Protein AF-A0A1S3XFN9-F1 (afdb_monomer_lite)

Sequence (206 aa):
MTSLSKYVTPTSQPQELAQAALHVSLVKAIYAKAYVNKVCKQLQQTKAKDYQVVKSCLDQISDGVSLLSNSVQELHHLNLDKESDFMWHRSNVQTWLSTVLTDAFTCMDGISGYKILGGKVKATIKAKVLNVAQVTSNALALFNGYAVRHKVSHHSSSGLLRVREGPAVLAKGRGQEGLRVRERLHAFVMICPPIHRVHEPWLAFA

Organism: Nicotiana tabacum (NCBI:txid4097)

pLDDT: mean 75.36, std 24.94, range [26.08, 98.69]

InterPro domains:
  IPR006501 Pectinesterase inhibitor domain [PF04043] (2-142)
  IPR006501 Pectinesterase inhibitor domain [SM00856] (3-142)
  IPR006501 Pectinesterase inhibitor domain [TIGR01614] (8-146)
  IPR035513 Invertase/pectin methylesterase inhibitor domain superfamily [G3DSA:1.20.140.40] (1-146)
  IPR035513 Invertase/pectin methylesterase inhibitor domain superfam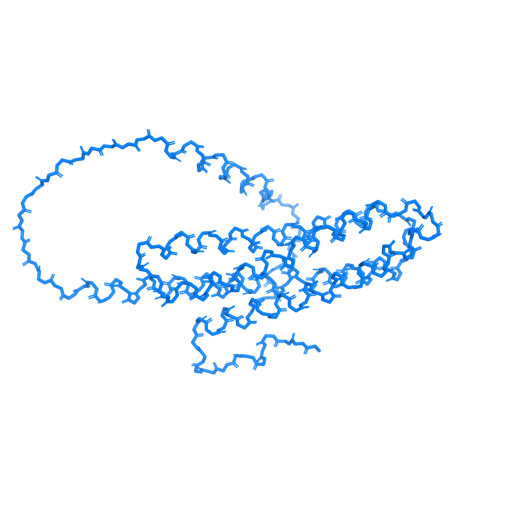ily [SSF101148] (2-144)
  IPR051955 Pectinesterase Inhibitor [PTHR31080] (1-142)

Radius of gyration: 21.32 Å; chains: 1; bounding box: 60×42×57 Å

Secondary structure (DSSP, 8-state):
---GGGG--TT--HHHHHHHHHHHHHHHHHHHHHHHHHHHHHHHHTT-TTHHHHHHHHHHHHHHHHHHHHHHHHHHHTTTS-HHHHHHHHHHHHHHHHHHHHHHHHHHHHHHH-SSS-HHHHHHHHHHHHHHHHHHHHHHHHHHHHHHHHHHHHHHHHT-S---------------SHHHHHHHHHHHHHHS--S-SS---TTS--

Structure (mmCIF, N/CA/C/O backbone):
data_AF-A0A1S3XFN9-F1
#
_entry.id   AF-A0A1S3XFN9-F1
#
loop_
_atom_site.group_PDB
_atom_site.id
_atom_site.type_symbol
_atom_site.label_atom_id
_atom_site.label_alt_id
_atom_site.label_comp_id
_atom_site.label_asym_id
_atom_site.label_entity_id
_atom_site.label_seq_id
_atom_site.pdbx_PDB_ins_code
_atom_site.Cartn_x
_atom_site.Cartn_y
_atom_site.Cartn_z
_atom_site.occupancy
_atom_site.B_iso_or_equiv
_atom_site.auth_seq_id
_atom_site.auth_comp_id
_atom_site.auth_asym_id
_atom_site.auth_atom_id
_atom_site.pdbx_PDB_model_num
ATOM 1 N N . MET A 1 1 ? -10.002 -11.270 -6.745 1.00 42.06 1 MET A N 1
ATOM 2 C CA . MET A 1 1 ? -8.567 -11.515 -6.473 1.00 42.06 1 MET A CA 1
ATOM 3 C C . MET A 1 1 ? -7.783 -11.298 -7.759 1.00 42.06 1 MET A C 1
ATOM 5 O O . MET A 1 1 ? -7.856 -12.126 -8.657 1.00 42.06 1 MET A O 1
ATOM 9 N N . THR A 1 2 ? -7.098 -10.165 -7.889 1.00 53.94 2 THR A N 1
ATOM 10 C CA . THR A 1 2 ? -6.129 -9.934 -8.968 1.00 53.94 2 THR A CA 1
ATOM 11 C C . THR A 1 2 ? -4.782 -10.497 -8.512 1.00 53.94 2 THR A C 1
ATOM 13 O O . THR A 1 2 ? -4.250 -10.084 -7.480 1.00 53.94 2 THR A O 1
ATOM 16 N N . SER A 1 3 ? -4.316 -11.532 -9.212 1.00 65.69 3 SER A N 1
ATOM 17 C CA . SER A 1 3 ? -2.976 -12.113 -9.081 1.00 65.69 3 SER A CA 1
ATOM 18 C C . SER A 1 3 ? -2.123 -11.563 -10.214 1.00 65.69 3 SER A C 1
ATOM 20 O O . SER A 1 3 ? -2.638 -11.376 -11.319 1.00 65.69 3 SER A O 1
ATOM 22 N N . LEU A 1 4 ? -0.838 -11.339 -9.954 1.00 68.06 4 LEU A N 1
ATOM 23 C CA . LEU A 1 4 ? 0.094 -10.846 -10.962 1.00 68.06 4 LEU A CA 1
ATOM 24 C C . LEU A 1 4 ? 0.299 -11.852 -12.104 1.00 68.06 4 LEU A C 1
ATOM 26 O O . LEU A 1 4 ? 0.499 -11.449 -13.241 1.00 68.06 4 LEU A O 1
ATOM 30 N N . SER A 1 5 ? 0.128 -13.150 -11.827 1.00 67.62 5 SER A N 1
ATOM 31 C CA . SER A 1 5 ? 0.249 -14.229 -12.817 1.00 67.62 5 SER A CA 1
ATOM 32 C C . SER A 1 5 ? -0.677 -14.081 -14.027 1.00 67.62 5 SER A C 1
ATOM 34 O O . SER A 1 5 ? -0.357 -14.580 -15.096 1.00 67.62 5 SER A O 1
ATOM 36 N N . LYS A 1 6 ? -1.801 -13.365 -13.893 1.00 70.06 6 LYS A N 1
ATOM 37 C CA . LYS A 1 6 ? -2.717 -13.097 -15.014 1.00 70.06 6 LYS A CA 1
ATOM 38 C C . LYS A 1 6 ? -2.150 -12.123 -16.051 1.00 70.06 6 LYS A C 1
ATOM 40 O O . LYS A 1 6 ? -2.696 -12.037 -17.141 1.00 70.06 6 LYS A O 1
ATOM 45 N N . TYR A 1 7 ? -1.102 -11.384 -15.692 1.00 63.78 7 TYR A N 1
ATOM 46 C CA . TYR A 1 7 ? -0.471 -10.366 -16.532 1.00 63.78 7 TYR A CA 1
ATOM 47 C C . TYR A 1 7 ? 0.874 -10.827 -17.108 1.00 63.78 7 TYR A C 1
ATOM 49 O O . TYR A 1 7 ? 1.481 -10.101 -17.889 1.00 63.78 7 TYR A O 1
ATOM 57 N N . VAL A 1 8 ? 1.346 -12.020 -16.727 1.00 69.75 8 VAL A N 1
ATOM 58 C CA . VAL A 1 8 ? 2.621 -12.575 -17.188 1.00 69.75 8 VAL A CA 1
ATOM 59 C C . VAL A 1 8 ? 2.362 -13.503 -18.369 1.00 69.75 8 VAL A C 1
ATOM 61 O O . VAL A 1 8 ? 1.754 -14.560 -18.216 1.00 69.75 8 VAL A O 1
ATOM 64 N N . THR A 1 9 ? 2.855 -13.121 -19.543 1.00 67.19 9 THR A N 1
ATOM 65 C CA . THR A 1 9 ? 2.941 -13.980 -20.731 1.00 67.19 9 THR A CA 1
ATOM 66 C C . THR A 1 9 ? 4.406 -14.108 -21.162 1.00 67.19 9 THR A C 1
ATOM 68 O O . THR A 1 9 ? 5.208 -13.235 -20.820 1.00 67.19 9 THR A O 1
ATOM 71 N N . PRO A 1 10 ? 4.791 -15.149 -21.926 1.00 59.88 10 PRO A N 1
ATOM 72 C CA . PRO A 1 10 ? 6.165 -15.300 -22.423 1.00 59.88 10 PRO A CA 1
ATOM 73 C C . PRO A 1 10 ? 6.672 -14.105 -23.250 1.00 59.88 10 PRO A C 1
ATOM 75 O O . PRO A 1 10 ? 7.876 -13.927 -23.397 1.00 59.88 10 PRO A O 1
ATOM 78 N N . THR A 1 11 ? 5.759 -13.285 -23.776 1.00 64.19 11 THR A N 1
ATOM 79 C CA . THR A 1 11 ? 6.035 -12.110 -24.612 1.00 64.19 11 THR A CA 1
ATOM 80 C C . THR A 1 11 ? 5.899 -10.777 -23.872 1.00 64.19 11 THR A C 1
ATOM 82 O O . THR A 1 11 ? 6.085 -9.732 -24.490 1.00 64.19 11 THR A O 1
ATOM 85 N N . SER A 1 12 ? 5.553 -10.781 -22.579 1.00 75.06 12 SER A N 1
ATOM 86 C CA . SER A 1 12 ? 5.296 -9.548 -21.823 1.00 75.06 12 SER A CA 1
ATOM 87 C C . SER A 1 12 ? 6.554 -8.692 -21.702 1.00 75.06 12 SER A C 1
ATOM 89 O O . SER A 1 12 ? 7.601 -9.160 -21.239 1.00 75.06 12 SER A O 1
ATOM 91 N N . GLN A 1 13 ? 6.440 -7.412 -22.060 1.00 83.44 13 GLN A N 1
ATOM 92 C CA . GLN A 1 13 ? 7.561 -6.488 -21.933 1.00 83.44 13 GLN A CA 1
ATOM 93 C C . GLN A 1 13 ? 7.812 -6.149 -20.453 1.00 83.44 13 GLN A C 1
ATOM 95 O O . GLN A 1 13 ? 6.862 -6.026 -19.674 1.00 83.44 13 GLN A O 1
ATOM 100 N N . PRO A 1 14 ? 9.074 -5.946 -20.023 1.00 85.56 14 PRO A N 1
ATOM 101 C CA . PRO A 1 14 ? 9.400 -5.632 -18.625 1.00 85.56 14 PRO A CA 1
ATOM 102 C C . PRO A 1 14 ? 8.629 -4.429 -18.068 1.00 85.56 14 PRO A C 1
ATOM 104 O O . PRO A 1 14 ? 8.271 -4.404 -16.892 1.00 85.56 14 PRO A O 1
ATOM 107 N N . GLN A 1 15 ? 8.352 -3.451 -18.928 1.00 86.31 15 GLN A N 1
ATOM 108 C CA . GLN A 1 15 ? 7.573 -2.266 -18.601 1.00 86.31 15 GLN A CA 1
ATOM 109 C C . GLN A 1 15 ? 6.106 -2.592 -18.300 1.00 86.31 15 GLN A C 1
ATOM 111 O O . GLN A 1 15 ? 5.573 -2.135 -17.292 1.00 86.31 15 GLN A O 1
ATOM 116 N N . GLU A 1 16 ? 5.462 -3.402 -19.142 1.00 88.56 16 GLU A N 1
ATOM 117 C CA . GLU A 1 16 ? 4.066 -3.822 -18.968 1.00 88.56 16 GLU A CA 1
ATOM 118 C C . GLU A 1 16 ? 3.898 -4.607 -17.665 1.00 88.56 16 GLU A C 1
ATOM 120 O O . GLU A 1 16 ? 2.938 -4.402 -16.923 1.00 88.56 16 GLU A O 1
ATOM 125 N N . LEU A 1 17 ? 4.874 -5.462 -17.340 1.00 90.44 17 LEU A N 1
ATOM 126 C CA . LEU A 1 17 ? 4.903 -6.199 -16.078 1.00 90.44 17 LEU A CA 1
ATOM 127 C C . LEU A 1 17 ? 5.015 -5.258 -14.872 1.00 90.44 17 LEU A C 1
ATOM 129 O O . LEU A 1 17 ? 4.295 -5.437 -13.888 1.00 90.44 17 LEU A O 1
ATOM 133 N N . ALA A 1 18 ? 5.879 -4.241 -14.949 1.00 91.62 18 ALA A N 1
ATOM 134 C CA . ALA A 1 18 ? 6.008 -3.231 -13.902 1.00 91.62 18 ALA A CA 1
ATOM 135 C C . ALA A 1 18 ? 4.713 -2.412 -13.738 1.00 91.62 18 ALA A C 1
ATOM 137 O O . ALA A 1 18 ? 4.240 -2.237 -12.614 1.00 91.62 18 ALA A O 1
ATOM 138 N N . GLN A 1 19 ? 4.089 -1.985 -14.842 1.00 92.50 19 GLN A N 1
ATOM 139 C CA . GLN A 1 19 ? 2.799 -1.283 -14.828 1.00 92.50 19 GLN A CA 1
ATOM 140 C C . GLN A 1 19 ? 1.701 -2.145 -14.198 1.00 92.50 19 GLN A C 1
ATOM 142 O O . GLN A 1 19 ? 1.013 -1.702 -13.275 1.00 92.50 19 GLN A O 1
ATOM 147 N N . ALA A 1 20 ? 1.563 -3.399 -14.633 1.00 92.94 20 ALA A N 1
ATOM 148 C CA . ALA A 1 20 ? 0.581 -4.324 -14.080 1.00 92.94 20 ALA A CA 1
ATOM 149 C C . ALA A 1 20 ? 0.788 -4.540 -12.573 1.00 92.94 20 ALA A C 1
ATOM 151 O O . ALA A 1 20 ? -0.176 -4.514 -11.804 1.00 92.94 20 ALA A O 1
ATOM 152 N N . ALA A 1 21 ? 2.035 -4.700 -12.125 1.00 93.75 21 ALA A N 1
ATOM 153 C CA . ALA A 1 21 ? 2.352 -4.880 -10.713 1.00 93.75 21 ALA A CA 1
ATOM 154 C C . ALA A 1 21 ? 2.026 -3.641 -9.865 1.00 93.75 21 ALA A C 1
ATOM 156 O O . ALA A 1 21 ? 1.455 -3.780 -8.777 1.00 93.75 21 ALA A O 1
ATOM 157 N N . LEU A 1 22 ? 2.309 -2.435 -10.369 1.00 95.94 22 LEU A N 1
ATOM 158 C CA . LEU A 1 22 ? 1.918 -1.180 -9.719 1.00 95.94 22 LEU A CA 1
ATOM 159 C C . LEU A 1 22 ? 0.396 -1.045 -9.612 1.00 95.94 22 LEU A C 1
ATOM 161 O O . LEU A 1 22 ? -0.120 -0.749 -8.534 1.00 95.94 22 LEU A O 1
ATOM 165 N N . HIS A 1 23 ? -0.341 -1.341 -10.685 1.00 96.31 23 HIS A N 1
ATOM 166 C CA . HIS A 1 23 ? -1.805 -1.312 -10.667 1.00 96.31 23 HIS A CA 1
ATOM 167 C C . HIS A 1 23 ? -2.398 -2.333 -9.695 1.00 96.31 23 HIS A C 1
ATOM 169 O O . HIS A 1 23 ? -3.304 -2.000 -8.928 1.00 96.31 23 HIS A O 1
ATOM 175 N N . VAL A 1 24 ? -1.887 -3.569 -9.682 1.00 96.25 24 VAL A N 1
ATOM 176 C CA . VAL A 1 24 ? -2.308 -4.581 -8.703 1.00 96.25 24 VAL A CA 1
ATOM 177 C C . VAL A 1 24 ? -2.055 -4.071 -7.286 1.00 96.25 24 VAL A C 1
ATOM 179 O O . VAL A 1 24 ? -2.955 -4.164 -6.450 1.00 96.25 24 VAL A O 1
ATOM 182 N N . SER A 1 25 ? -0.886 -3.483 -7.031 1.00 96.94 25 SER A N 1
ATOM 183 C CA . SER A 1 25 ? -0.536 -2.912 -5.727 1.00 96.94 25 SER A CA 1
ATOM 184 C C . SER A 1 25 ? -1.497 -1.809 -5.302 1.00 96.94 25 SER A C 1
ATOM 186 O O . SER A 1 25 ? -2.059 -1.879 -4.205 1.00 96.94 25 SER A O 1
ATOM 188 N N . LEU A 1 26 ? -1.783 -0.860 -6.197 1.00 98.38 26 LEU A N 1
ATOM 189 C CA . LEU A 1 26 ? -2.745 0.218 -5.969 1.00 98.38 26 LEU A CA 1
ATOM 190 C C . LEU A 1 26 ? -4.133 -0.331 -5.623 1.00 98.38 26 LEU A C 1
ATOM 192 O O . LEU A 1 26 ? -4.739 0.067 -4.628 1.00 98.38 26 LEU A O 1
ATOM 196 N N . VAL A 1 27 ? -4.622 -1.302 -6.397 1.00 97.88 27 VAL A N 1
ATOM 197 C CA . VAL A 1 27 ? -5.920 -1.937 -6.146 1.00 97.88 27 VAL A CA 1
ATOM 198 C C . VAL A 1 27 ? -5.940 -2.593 -4.764 1.00 97.88 27 VAL A C 1
ATOM 200 O O . VAL A 1 27 ? -6.887 -2.386 -4.002 1.00 97.88 27 VAL A O 1
ATOM 203 N N . LYS A 1 28 ? -4.903 -3.355 -4.389 1.00 97.19 28 LYS A N 1
ATOM 204 C CA . LYS A 1 28 ? -4.839 -3.978 -3.055 1.00 97.19 28 LYS A CA 1
ATOM 205 C C . LYS A 1 28 ? -4.819 -2.940 -1.937 1.00 97.19 28 LYS A C 1
ATOM 207 O O . LYS A 1 28 ? -5.541 -3.128 -0.955 1.00 97.19 28 LYS A O 1
ATOM 212 N N . ALA A 1 29 ? -4.077 -1.847 -2.102 1.00 98.38 29 ALA A N 1
ATOM 213 C CA . ALA A 1 29 ? -4.027 -0.758 -1.132 1.00 98.38 29 ALA A CA 1
ATOM 214 C C . ALA A 1 29 ? -5.398 -0.086 -0.956 1.00 98.38 29 ALA A C 1
ATOM 216 O O . ALA A 1 29 ? -5.841 0.109 0.175 1.00 98.38 29 ALA A O 1
ATOM 217 N N . ILE A 1 30 ? -6.139 0.157 -2.043 1.00 98.69 30 ILE A N 1
ATOM 218 C CA . ILE A 1 30 ? -7.508 0.701 -1.993 1.00 98.69 30 ILE A CA 1
ATOM 219 C C . ILE A 1 30 ? -8.448 -0.232 -1.215 1.00 98.69 30 ILE A C 1
ATOM 221 O O . ILE A 1 30 ? -9.185 0.216 -0.333 1.00 98.69 30 ILE A O 1
ATOM 225 N N . TYR A 1 31 ? -8.408 -1.541 -1.488 1.00 98.19 31 TYR A N 1
ATOM 226 C CA . TYR A 1 31 ? -9.236 -2.516 -0.767 1.00 98.19 31 TYR A CA 1
ATOM 227 C C . TYR A 1 31 ? -8.856 -2.641 0.714 1.00 98.19 31 TYR A C 1
ATOM 229 O O . TYR A 1 31 ? -9.736 -2.836 1.561 1.00 98.19 31 TYR A O 1
ATOM 237 N N . ALA A 1 32 ? -7.566 -2.543 1.042 1.00 98.31 32 ALA A N 1
ATOM 238 C CA . ALA A 1 32 ? -7.099 -2.504 2.422 1.00 98.31 32 ALA A CA 1
ATOM 239 C C . ALA A 1 32 ? -7.602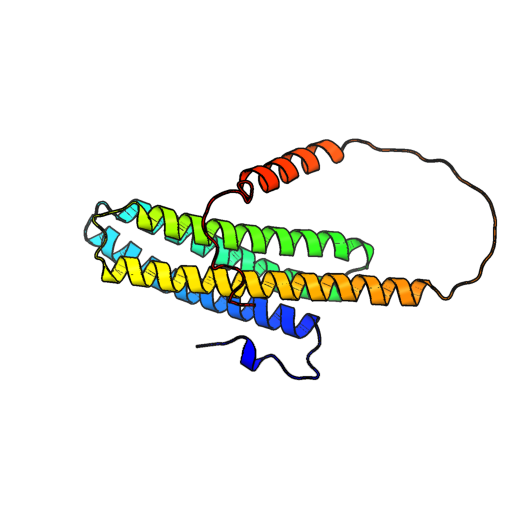 -1.234 3.125 1.00 98.31 32 ALA A C 1
ATOM 241 O O . ALA A 1 32 ? -8.279 -1.346 4.148 1.00 98.31 32 ALA A O 1
ATOM 242 N N . LYS A 1 33 ? -7.392 -0.054 2.524 1.00 98.62 33 LYS A N 1
ATOM 243 C CA . LYS A 1 33 ? -7.875 1.247 3.013 1.00 98.62 33 LYS A CA 1
ATOM 244 C C . LYS A 1 33 ? -9.371 1.222 3.301 1.00 98.62 33 LYS A C 1
ATOM 246 O O . LYS A 1 33 ? -9.792 1.615 4.384 1.00 98.62 33 LYS A O 1
ATOM 251 N N . ALA A 1 34 ? -10.180 0.729 2.362 1.00 98.62 34 ALA A N 1
ATOM 252 C CA . ALA A 1 34 ? -11.632 0.663 2.521 1.00 98.62 34 ALA A CA 1
ATOM 253 C C . ALA A 1 34 ? -12.042 -0.174 3.744 1.00 98.62 34 ALA A C 1
ATOM 255 O O . ALA A 1 34 ? -12.916 0.228 4.516 1.00 98.62 34 ALA A O 1
ATOM 256 N N . TYR A 1 35 ? -11.379 -1.315 3.955 1.00 98.38 35 TYR A N 1
ATOM 257 C CA . TYR A 1 35 ? -11.633 -2.161 5.117 1.00 98.38 35 TYR A CA 1
ATOM 258 C C . TYR A 1 35 ? -11.188 -1.500 6.427 1.00 98.38 35 TYR A C 1
ATOM 260 O O . TYR A 1 35 ? -11.971 -1.446 7.373 1.00 98.38 35 TYR A O 1
ATOM 268 N N . VAL A 1 36 ? -9.963 -0.967 6.485 1.00 97.81 36 VAL A N 1
ATOM 269 C CA . VAL A 1 36 ? -9.436 -0.311 7.693 1.00 97.81 36 VAL A CA 1
ATOM 270 C C . VAL A 1 36 ? -10.276 0.919 8.047 1.00 97.81 36 VAL A C 1
ATOM 272 O O . VAL A 1 36 ? -10.615 1.106 9.209 1.00 97.81 36 VAL A O 1
ATOM 275 N N . ASN A 1 37 ? -10.726 1.694 7.056 1.00 98.38 37 ASN A N 1
ATOM 276 C CA . ASN A 1 37 ? -11.633 2.826 7.257 1.00 98.38 37 ASN A CA 1
ATOM 277 C C . ASN A 1 37 ? -12.971 2.392 7.871 1.00 98.38 37 ASN A C 1
ATOM 279 O O . ASN A 1 37 ? -13.468 3.032 8.795 1.00 98.38 37 ASN A O 1
ATOM 283 N N . LYS A 1 38 ? -13.545 1.276 7.399 1.00 98.06 38 LYS A N 1
ATOM 284 C CA . LYS A 1 38 ? -14.768 0.713 7.988 1.00 98.06 38 LYS A CA 1
ATOM 285 C C . LYS A 1 38 ? -14.565 0.374 9.467 1.00 98.06 38 LYS A C 1
ATOM 287 O O . LYS A 1 38 ? -15.401 0.749 10.284 1.00 98.06 38 LYS A O 1
ATOM 292 N N . VAL A 1 39 ? -13.460 -0.291 9.808 1.00 96.12 39 VAL A N 1
ATOM 293 C CA . VAL A 1 39 ? -13.127 -0.619 11.205 1.00 96.12 39 VAL A CA 1
ATOM 294 C C . VAL A 1 39 ? -12.911 0.656 12.025 1.00 96.12 39 VAL A C 1
ATOM 296 O O . VAL A 1 39 ? -13.471 0.789 13.108 1.00 96.12 39 VAL A O 1
ATOM 299 N N . CYS A 1 40 ? -12.163 1.622 11.493 1.00 96.00 40 CYS A N 1
ATOM 300 C CA . CYS A 1 40 ? -11.889 2.901 12.145 1.00 96.00 40 CYS A CA 1
ATOM 301 C C . CYS A 1 40 ? -13.185 3.644 12.507 1.00 96.00 40 CYS A C 1
ATOM 303 O O . CYS A 1 40 ? -13.334 4.098 13.640 1.00 96.00 40 CYS A O 1
ATOM 305 N N . LYS A 1 41 ? -14.155 3.705 11.582 1.00 97.12 41 LYS A N 1
ATOM 306 C CA . LYS A 1 41 ? -15.475 4.315 11.823 1.00 97.12 41 LYS A CA 1
ATOM 307 C C . LYS A 1 41 ? -16.259 3.604 12.926 1.00 97.12 41 LYS A C 1
ATOM 309 O O . LYS A 1 41 ? -16.852 4.269 13.768 1.00 97.12 41 LYS A O 1
ATOM 314 N N . GLN A 1 42 ? -16.239 2.271 12.948 1.00 94.81 42 GLN A N 1
ATOM 315 C CA . GLN A 1 42 ? -16.907 1.490 13.996 1.00 94.81 42 GLN A CA 1
ATOM 316 C C . GLN A 1 42 ? -16.297 1.770 15.374 1.00 94.81 42 GLN A C 1
ATOM 318 O O . GLN A 1 42 ? -17.024 2.056 16.321 1.00 94.81 42 GLN A O 1
ATOM 323 N N . LEU A 1 43 ? -14.964 1.768 15.473 1.00 93.88 43 LEU A N 1
ATOM 324 C CA . LEU A 1 43 ? -14.256 2.063 16.722 1.00 93.88 43 LEU A CA 1
ATOM 325 C C . LEU A 1 43 ? -14.498 3.496 17.206 1.00 93.88 43 LEU A C 1
ATOM 327 O O . LEU A 1 43 ? -14.594 3.725 18.411 1.00 93.88 43 LEU A O 1
ATOM 331 N N . GLN A 1 44 ? -14.629 4.450 16.281 1.00 94.44 44 GLN A N 1
ATOM 332 C CA . GLN A 1 44 ? -14.967 5.835 16.603 1.00 94.44 44 GLN A CA 1
ATOM 333 C C . GLN A 1 44 ? -16.368 5.943 17.216 1.00 94.44 44 GLN A C 1
ATOM 335 O O . GLN A 1 44 ? -16.541 6.596 18.244 1.00 94.44 44 GLN A O 1
ATOM 340 N N . GLN A 1 45 ? -17.356 5.272 16.617 1.00 94.75 45 GLN A N 1
ATOM 341 C CA . GLN A 1 45 ? -18.742 5.260 17.098 1.00 94.75 45 GLN A CA 1
ATOM 342 C C . GLN A 1 45 ? -18.859 4.644 18.494 1.00 94.75 45 GLN A C 1
ATOM 344 O O . GLN A 1 45 ? -19.600 5.151 19.332 1.00 94.75 45 GLN A O 1
ATOM 349 N N . THR A 1 46 ? -18.090 3.589 18.769 1.00 92.38 46 THR A N 1
ATOM 350 C CA . THR A 1 46 ? -18.086 2.917 20.076 1.00 92.38 46 THR A CA 1
ATOM 351 C C . THR A 1 46 ? -17.098 3.525 21.074 1.00 92.38 46 THR A C 1
ATOM 353 O O . THR A 1 46 ? -16.933 2.969 22.157 1.00 92.38 46 THR A O 1
ATOM 356 N N . LYS A 1 47 ? -16.403 4.622 20.725 1.00 90.81 47 LYS A N 1
ATOM 357 C CA . LYS A 1 47 ? -15.337 5.248 21.537 1.00 90.81 47 LYS A CA 1
ATOM 358 C C . LYS A 1 47 ? -14.299 4.231 22.045 1.00 90.81 47 LYS A C 1
ATOM 360 O O . LYS A 1 47 ? -13.851 4.291 23.189 1.00 90.81 47 LYS A O 1
ATOM 365 N N . ALA A 1 48 ? -13.942 3.264 21.200 1.00 89.25 48 ALA A N 1
ATOM 366 C CA . ALA A 1 48 ? -13.009 2.205 21.562 1.00 89.25 48 ALA A CA 1
ATOM 367 C C . ALA A 1 48 ? -11.588 2.759 21.750 1.00 89.25 48 ALA A C 1
ATOM 369 O O . ALA A 1 48 ? -11.139 3.626 20.997 1.00 89.25 48 ALA A O 1
ATOM 370 N N . LYS A 1 49 ? -10.853 2.214 22.725 1.00 87.75 49 LYS A N 1
ATOM 371 C CA . LYS A 1 49 ? -9.472 2.631 23.037 1.00 87.75 49 LYS A CA 1
ATOM 372 C C . LYS A 1 49 ? -8.512 2.407 21.855 1.00 87.75 49 LYS A C 1
ATOM 374 O O . LYS A 1 49 ? -7.544 3.140 21.680 1.00 87.75 49 LYS A O 1
ATOM 379 N N . ASP A 1 50 ? -8.846 1.445 21.005 1.00 87.62 50 ASP A N 1
ATOM 380 C CA . ASP A 1 50 ? -8.133 1.009 19.805 1.00 87.62 50 ASP A CA 1
ATOM 381 C C . ASP A 1 50 ? -8.247 1.988 18.631 1.00 87.62 50 ASP A C 1
ATOM 383 O O . ASP A 1 50 ? -7.574 1.822 17.614 1.00 87.62 50 ASP A O 1
ATOM 387 N N . TYR A 1 51 ? -9.124 2.991 18.732 1.00 92.25 51 TYR A N 1
ATOM 388 C CA . TYR A 1 51 ? -9.394 3.913 17.634 1.00 92.25 51 TYR A CA 1
ATOM 389 C C . TYR A 1 51 ? -8.111 4.556 17.094 1.00 92.25 51 TYR A C 1
ATOM 391 O O . TYR A 1 51 ? -7.896 4.550 15.886 1.00 92.25 51 TYR A O 1
ATOM 399 N N . GLN A 1 52 ? -7.230 5.040 17.976 1.00 93.75 52 GLN A N 1
ATOM 400 C CA . GLN A 1 52 ? -6.017 5.756 17.566 1.00 93.75 52 GLN A CA 1
ATOM 401 C C . GLN A 1 52 ? -5.031 4.865 16.799 1.00 93.75 52 GLN A C 1
ATOM 403 O O . GLN A 1 52 ? -4.480 5.289 15.787 1.00 93.75 52 GLN A O 1
ATOM 408 N N . VAL A 1 53 ? -4.852 3.608 17.220 1.00 93.81 53 VAL A N 1
ATOM 409 C CA . VAL A 1 53 ? -3.932 2.689 16.530 1.00 93.81 53 VAL A CA 1
ATOM 410 C C . VAL A 1 53 ? -4.471 2.276 15.158 1.00 93.81 53 VAL A C 1
ATOM 412 O O . VAL A 1 53 ? -3.722 2.222 14.184 1.00 93.81 53 VAL A O 1
ATOM 415 N N . VAL A 1 54 ? -5.784 2.053 15.040 1.00 95.94 54 VAL A N 1
ATOM 416 C CA . VAL A 1 54 ? -6.411 1.739 13.747 1.00 95.94 54 VAL A CA 1
ATOM 417 C C . VAL A 1 54 ? -6.439 2.962 12.832 1.00 95.94 54 VAL A C 1
ATOM 419 O O . VAL A 1 54 ? -6.252 2.816 11.625 1.00 95.94 54 VAL A O 1
ATOM 422 N N . LYS A 1 55 ? -6.619 4.163 13.389 1.00 97.00 55 LYS A N 1
ATOM 423 C CA . LYS A 1 55 ? -6.547 5.426 12.651 1.00 97.00 55 LYS A CA 1
ATOM 424 C C . LYS A 1 55 ? -5.142 5.673 12.095 1.00 97.00 55 LYS A C 1
ATOM 426 O O . LYS A 1 55 ? -5.024 5.958 10.912 1.00 97.00 55 LYS A O 1
ATOM 431 N N . SER A 1 56 ? -4.097 5.456 12.892 1.00 96.19 56 SER A N 1
ATOM 432 C CA . SER A 1 56 ? -2.710 5.552 12.419 1.00 96.19 56 SER A CA 1
ATOM 433 C C . SER A 1 56 ? -2.421 4.570 11.275 1.00 96.19 56 SER A C 1
ATOM 435 O O . SER A 1 56 ? -1.895 4.980 10.242 1.00 96.19 56 SER A O 1
ATOM 437 N N . CYS A 1 57 ? -2.867 3.310 11.385 1.00 97.38 57 CYS A N 1
ATOM 438 C CA . CYS A 1 57 ? -2.765 2.372 10.262 1.00 97.38 57 CYS A CA 1
ATOM 439 C C . CYS A 1 57 ? -3.567 2.844 9.032 1.00 97.38 57 CYS A C 1
ATOM 441 O O . CYS A 1 57 ? -3.113 2.695 7.900 1.00 97.38 57 CYS A O 1
ATOM 443 N N . LEU A 1 58 ? -4.765 3.414 9.215 1.00 98.44 58 LEU A N 1
ATOM 444 C CA . LEU A 1 58 ? -5.548 3.954 8.099 1.00 98.44 58 LEU A CA 1
ATOM 445 C C . LEU A 1 58 ? -4.787 5.052 7.350 1.00 98.44 58 LEU A C 1
ATOM 447 O O . LEU A 1 58 ? -4.838 5.075 6.121 1.00 98.44 58 LEU A O 1
ATOM 451 N N . ASP A 1 59 ? -4.115 5.938 8.080 1.00 98.00 59 ASP A N 1
ATOM 452 C CA . ASP A 1 59 ? -3.360 7.048 7.500 1.00 98.00 59 ASP A CA 1
ATOM 453 C C . ASP A 1 59 ? -2.177 6.517 6.678 1.00 98.00 59 ASP A C 1
ATOM 455 O O . ASP A 1 59 ? -2.087 6.821 5.493 1.00 98.00 59 ASP A O 1
ATOM 459 N N . GLN A 1 60 ? -1.407 5.569 7.221 1.00 97.25 60 GLN A N 1
ATOM 460 C CA . GLN A 1 60 ? -0.323 4.873 6.508 1.00 97.25 60 GLN A CA 1
ATOM 461 C C . GLN A 1 60 ? -0.783 4.191 5.212 1.00 97.25 60 GLN A C 1
ATOM 463 O O . GLN A 1 60 ? -0.171 4.330 4.155 1.00 97.25 60 GLN A O 1
ATOM 468 N N . ILE A 1 61 ? -1.901 3.460 5.251 1.00 97.88 61 ILE A N 1
ATOM 469 C CA . ILE A 1 61 ? -2.428 2.805 4.044 1.00 97.88 61 ILE A CA 1
ATOM 470 C C . ILE A 1 61 ? -3.008 3.834 3.063 1.00 97.88 61 ILE A C 1
ATOM 472 O O . ILE A 1 61 ? -2.982 3.614 1.851 1.00 97.88 61 ILE A O 1
ATOM 476 N N . SER A 1 62 ? -3.532 4.961 3.552 1.00 98.44 62 SER A N 1
ATOM 477 C CA . SER A 1 62 ? -3.990 6.057 2.699 1.00 98.44 62 SER A CA 1
ATOM 478 C C . SER A 1 62 ? -2.832 6.726 1.966 1.00 98.44 62 SER A C 1
ATOM 480 O O . SER A 1 62 ? -2.954 6.958 0.762 1.00 98.44 62 SER A O 1
ATOM 482 N N . ASP A 1 63 ? -1.723 6.972 2.655 1.00 96.75 63 ASP A N 1
ATOM 483 C CA . ASP A 1 63 ? -0.494 7.491 2.056 1.00 96.75 63 ASP A CA 1
ATOM 484 C C . ASP A 1 63 ? 0.049 6.500 1.029 1.00 96.75 63 ASP A C 1
ATOM 486 O O . ASP A 1 63 ? 0.333 6.880 -0.108 1.00 96.75 63 ASP A O 1
ATOM 490 N N . GLY A 1 64 ? 0.036 5.205 1.357 1.00 97.88 64 GLY A N 1
ATOM 491 C CA . GLY A 1 64 ? 0.389 4.145 0.420 1.00 97.88 64 GLY A CA 1
ATOM 492 C C . GLY A 1 64 ? -0.433 4.168 -0.878 1.00 97.88 64 GLY A C 1
ATOM 493 O O . GLY A 1 64 ? 0.124 3.994 -1.959 1.00 97.88 64 GLY A O 1
ATOM 494 N N . VAL A 1 65 ? -1.744 4.441 -0.814 1.00 98.69 65 VAL A N 1
ATOM 495 C CA . VAL A 1 65 ? -2.586 4.607 -2.018 1.00 98.69 65 VAL A CA 1
ATOM 496 C C . VAL A 1 65 ? -2.118 5.792 -2.867 1.00 98.69 65 VAL A C 1
ATOM 498 O O . VAL A 1 65 ? -2.003 5.653 -4.085 1.00 98.69 65 VAL A O 1
ATOM 501 N N . SER A 1 66 ? -1.831 6.937 -2.245 1.00 98.25 66 SER A N 1
ATOM 502 C CA . SER A 1 66 ? -1.347 8.131 -2.950 1.00 98.25 66 SER A CA 1
ATOM 503 C C . SER A 1 66 ? 0.012 7.881 -3.610 1.00 98.25 66 SER A C 1
ATOM 505 O O . SER A 1 66 ? 0.192 8.168 -4.789 1.00 98.25 66 SER A O 1
ATOM 507 N N . LEU A 1 67 ? 0.945 7.260 -2.887 1.00 98.06 67 LEU A N 1
ATOM 508 C CA . LEU A 1 67 ? 2.284 6.917 -3.372 1.00 98.06 67 LEU A CA 1
ATOM 509 C C . LEU A 1 67 ? 2.251 5.911 -4.531 1.00 98.06 67 LEU A C 1
ATOM 511 O O . LEU A 1 67 ? 2.989 6.056 -5.507 1.00 98.06 67 LEU A O 1
ATOM 515 N N . LEU A 1 68 ? 1.363 4.917 -4.463 1.00 98.38 68 LEU A N 1
ATOM 516 C CA . LEU A 1 68 ? 1.151 3.955 -5.545 1.00 98.38 68 LEU A CA 1
ATOM 517 C C . LEU A 1 68 ? 0.511 4.616 -6.770 1.00 98.38 68 LEU A C 1
ATOM 519 O O . LEU A 1 68 ? 0.912 4.322 -7.893 1.00 98.38 68 LEU A O 1
ATOM 523 N N . SER A 1 69 ? -0.436 5.536 -6.571 1.00 98.19 69 SER A N 1
ATOM 524 C CA . SER A 1 69 ? -1.010 6.330 -7.664 1.00 98.19 69 SER A CA 1
ATOM 525 C C . SER A 1 69 ? 0.055 7.186 -8.352 1.00 98.19 69 SER A C 1
ATOM 527 O O . SER A 1 69 ? 0.138 7.188 -9.579 1.00 98.19 69 SER A O 1
ATOM 529 N N . ASN A 1 70 ? 0.908 7.854 -7.574 1.00 96.81 70 ASN A N 1
ATOM 530 C CA . ASN A 1 70 ? 2.023 8.634 -8.106 1.00 96.81 70 ASN A CA 1
ATOM 531 C C . ASN A 1 70 ? 3.000 7.734 -8.873 1.00 96.81 70 ASN A C 1
ATOM 533 O O . ASN A 1 70 ? 3.394 8.068 -9.982 1.00 96.81 70 ASN A O 1
ATOM 537 N N . SER A 1 71 ? 3.323 6.553 -8.336 1.00 96.50 71 SER A N 1
ATOM 538 C CA . SER A 1 71 ? 4.206 5.578 -8.995 1.00 96.50 71 SER A CA 1
ATOM 539 C C . SER A 1 71 ? 3.680 5.137 -10.362 1.00 96.50 71 SER A C 1
ATOM 541 O O . SER A 1 71 ? 4.457 5.003 -11.305 1.00 96.50 71 SER A O 1
ATOM 543 N N . VAL A 1 72 ? 2.365 4.924 -10.484 1.00 95.31 72 VAL A N 1
ATOM 544 C CA . VAL A 1 72 ? 1.724 4.597 -11.767 1.00 95.31 72 VAL A CA 1
ATOM 545 C C . VAL A 1 72 ? 1.901 5.745 -12.763 1.00 95.31 72 VAL A C 1
ATOM 547 O O . VAL A 1 72 ? 2.345 5.505 -13.881 1.00 95.31 72 VAL A O 1
ATOM 550 N N . GLN A 1 73 ? 1.602 6.984 -12.359 1.00 93.31 73 GLN A N 1
ATOM 551 C CA . GLN A 1 73 ? 1.732 8.165 -13.225 1.00 93.31 73 GLN A CA 1
ATOM 552 C C . GLN A 1 73 ? 3.184 8.398 -13.661 1.00 93.31 73 GLN A C 1
ATOM 554 O O . GLN A 1 73 ? 3.463 8.614 -14.835 1.00 93.31 73 GLN A O 1
ATOM 559 N N . GLU A 1 74 ? 4.123 8.262 -12.735 1.00 92.12 74 GLU A N 1
ATOM 560 C CA . GLU A 1 74 ? 5.549 8.463 -12.986 1.00 92.12 74 GLU A CA 1
ATOM 561 C C . GLU A 1 74 ? 6.133 7.410 -13.933 1.00 92.12 74 GLU A C 1
ATOM 563 O O . GLU A 1 74 ? 6.970 7.721 -14.778 1.00 92.12 74 GLU A O 1
ATOM 568 N N . LEU A 1 75 ? 5.645 6.165 -13.870 1.00 88.69 75 LEU A N 1
ATOM 569 C CA . LEU A 1 75 ? 6.016 5.140 -14.846 1.00 88.69 75 LEU A CA 1
ATOM 570 C C . LEU A 1 75 ? 5.487 5.439 -16.257 1.00 88.69 75 LEU A C 1
ATOM 572 O O . LEU A 1 75 ? 6.073 4.963 -17.229 1.00 88.69 75 LEU A O 1
ATOM 576 N N . HIS A 1 76 ? 4.422 6.232 -16.404 1.00 84.75 76 HIS A N 1
ATOM 577 C CA . HIS A 1 76 ? 4.020 6.739 -17.718 1.00 84.75 76 HIS A CA 1
ATOM 578 C C . HIS A 1 76 ? 4.990 7.811 -18.228 1.00 84.75 76 HIS A C 1
ATOM 580 O O . HIS A 1 76 ? 5.399 7.725 -19.387 1.00 84.75 76 HIS A O 1
ATOM 586 N N . HIS A 1 77 ? 5.407 8.745 -17.367 1.00 81.56 77 HIS A N 1
ATOM 587 C CA . HIS A 1 77 ? 6.380 9.801 -17.687 1.00 81.56 77 HIS A CA 1
ATOM 588 C C . HIS A 1 77 ? 7.751 9.249 -18.096 1.00 81.56 77 HIS A C 1
ATOM 590 O O . HIS A 1 77 ? 8.337 9.719 -19.067 1.00 81.56 77 HIS A O 1
ATOM 596 N N . LEU A 1 78 ? 8.183 8.140 -17.483 1.00 79.50 78 LEU A N 1
ATOM 597 C CA . LEU A 1 78 ? 9.401 7.411 -17.865 1.00 79.50 78 LEU A CA 1
ATOM 598 C C . LEU A 1 78 ? 9.490 7.022 -19.354 1.00 79.50 78 LEU A C 1
ATOM 600 O O . LEU A 1 78 ? 10.584 6.705 -19.808 1.00 79.50 78 LEU A O 1
ATOM 604 N N . ASN A 1 79 ? 8.377 7.021 -20.098 1.00 69.38 79 ASN A N 1
ATOM 605 C CA . ASN A 1 79 ? 8.347 6.678 -21.529 1.00 69.38 79 ASN A CA 1
ATOM 606 C C . ASN A 1 79 ? 8.259 7.897 -22.451 1.00 69.38 79 ASN A C 1
ATOM 608 O O . ASN A 1 79 ? 8.396 7.752 -23.663 1.00 69.38 79 ASN A O 1
ATOM 612 N N . LEU A 1 80 ? 7.935 9.061 -21.892 1.00 68.75 80 LEU A N 1
ATOM 613 C CA . LEU A 1 80 ? 7.703 10.298 -22.634 1.00 68.75 80 LEU A CA 1
ATOM 614 C C . LEU A 1 80 ? 8.891 11.251 -22.499 1.00 68.75 80 LEU A C 1
ATOM 616 O O . LEU A 1 80 ? 9.205 11.979 -23.441 1.00 68.75 80 LEU A O 1
ATOM 620 N N . ASP A 1 81 ? 9.540 11.227 -21.336 1.00 71.44 81 ASP A N 1
ATOM 621 C CA . ASP A 1 81 ? 10.593 12.166 -20.982 1.00 71.44 81 ASP A CA 1
ATOM 622 C C . ASP A 1 81 ? 11.971 11.731 -21.493 1.00 71.44 81 ASP A C 1
ATOM 624 O O . ASP A 1 81 ? 12.210 10.593 -21.907 1.00 71.44 81 ASP A O 1
ATOM 628 N N . LYS A 1 82 ? 12.904 12.687 -21.510 1.00 71.69 82 LYS A N 1
ATOM 629 C CA . LYS A 1 82 ? 14.256 12.480 -22.038 1.00 71.69 82 LYS A CA 1
ATOM 630 C C . LYS A 1 82 ? 15.046 11.527 -21.142 1.00 71.69 82 LYS A C 1
ATOM 632 O O . LYS A 1 82 ? 14.818 11.426 -19.939 1.00 71.69 82 LYS A O 1
ATOM 637 N N . GLU A 1 83 ? 16.084 10.911 -21.707 1.00 70.50 83 GLU A N 1
ATOM 638 C CA . GLU A 1 83 ? 17.004 10.037 -20.962 1.00 70.50 83 GLU A CA 1
ATOM 639 C C . GLU A 1 83 ? 17.613 10.720 -19.720 1.00 70.50 83 GLU A C 1
ATOM 641 O O . GLU A 1 83 ? 17.841 10.061 -18.704 1.00 70.50 83 GLU A O 1
ATOM 646 N N . SER A 1 84 ? 17.818 12.044 -19.765 1.00 72.00 84 SER A N 1
ATOM 647 C CA . SER A 1 84 ? 18.300 12.834 -18.623 1.00 72.00 84 SER A CA 1
ATOM 648 C C . SER A 1 84 ? 17.384 12.752 -17.401 1.00 72.00 84 SER A C 1
ATOM 650 O O . SER A 1 84 ? 17.870 12.772 -16.270 1.00 72.00 84 SER A O 1
ATOM 652 N N . ASP A 1 85 ? 16.079 12.609 -17.624 1.00 80.75 85 ASP A N 1
ATOM 653 C CA . ASP A 1 85 ? 15.054 12.687 -16.583 1.00 80.75 85 ASP A CA 1
ATOM 654 C C . ASP A 1 85 ? 14.702 11.283 -16.063 1.00 80.75 85 ASP A C 1
ATOM 656 O O . ASP A 1 85 ? 14.244 11.116 -14.930 1.00 80.75 85 ASP A O 1
ATOM 660 N N . PHE A 1 86 ? 15.042 10.237 -16.829 1.00 84.44 86 PHE A N 1
ATOM 661 C CA . PHE A 1 86 ? 14.822 8.830 -16.480 1.00 84.44 86 PHE A CA 1
ATOM 662 C C . PHE A 1 86 ? 15.344 8.468 -15.083 1.00 84.44 86 PHE A C 1
ATOM 664 O O . PHE A 1 86 ? 14.673 7.788 -14.305 1.00 84.44 86 PHE A O 1
ATOM 671 N N . MET A 1 87 ? 16.554 8.920 -14.736 1.00 84.44 87 MET A N 1
ATOM 672 C CA . MET A 1 87 ? 17.158 8.634 -13.429 1.00 84.44 87 MET A CA 1
ATOM 673 C C . MET A 1 87 ? 16.396 9.283 -12.272 1.00 84.44 87 MET A C 1
ATOM 675 O O . MET A 1 87 ? 16.318 8.698 -11.185 1.00 84.44 87 MET A O 1
ATOM 679 N N . TRP A 1 88 ? 15.828 10.466 -12.503 1.00 85.44 88 TRP A N 1
ATOM 680 C CA . TRP A 1 88 ? 15.035 11.186 -11.516 1.00 85.44 88 TRP A CA 1
ATOM 681 C C . TRP A 1 88 ? 13.690 10.489 -11.289 1.00 85.44 88 TRP A C 1
ATOM 683 O O . TRP A 1 88 ? 13.405 10.075 -10.163 1.00 85.44 88 TRP A O 1
ATOM 693 N N . HIS A 1 89 ? 12.943 10.219 -12.363 1.00 86.44 89 HIS A N 1
ATOM 694 C CA . HIS A 1 89 ? 11.671 9.493 -12.295 1.00 86.44 89 HIS A CA 1
ATOM 695 C C . HIS A 1 89 ? 11.832 8.101 -11.673 1.00 86.44 89 HIS A C 1
ATOM 697 O O . HIS A 1 89 ? 11.059 7.691 -10.804 1.00 86.44 89 HIS A O 1
ATOM 703 N N . ARG A 1 90 ? 12.900 7.379 -12.044 1.00 90.06 90 ARG A N 1
ATOM 704 C CA . ARG A 1 90 ? 13.252 6.095 -11.425 1.00 90.06 90 ARG A CA 1
ATOM 705 C C . ARG A 1 90 ? 13.387 6.219 -9.910 1.00 90.06 90 ARG A C 1
ATOM 707 O O . ARG A 1 90 ? 12.864 5.377 -9.180 1.00 90.06 90 ARG A O 1
ATOM 714 N N . SER A 1 91 ? 14.115 7.231 -9.446 1.00 89.50 91 SER A N 1
ATOM 715 C CA . SER A 1 91 ? 14.388 7.427 -8.019 1.00 89.50 91 SER A CA 1
ATOM 716 C C . SER A 1 91 ? 13.113 7.761 -7.239 1.00 89.50 91 SER A C 1
ATOM 718 O O . SER A 1 91 ? 12.948 7.282 -6.113 1.00 89.50 91 SER A O 1
ATOM 720 N N . ASN A 1 92 ? 12.183 8.508 -7.844 1.00 91.00 92 ASN A N 1
ATOM 721 C CA . ASN A 1 92 ? 10.870 8.793 -7.259 1.00 91.00 92 ASN A CA 1
ATOM 722 C C . ASN A 1 92 ? 10.063 7.512 -7.040 1.00 91.00 92 ASN A C 1
ATOM 724 O O . ASN A 1 92 ? 9.672 7.227 -5.908 1.00 91.00 92 ASN A O 1
ATOM 728 N N . VAL A 1 93 ? 9.893 6.693 -8.087 1.00 93.25 93 VAL A N 1
ATOM 729 C CA . VAL A 1 93 ? 9.134 5.434 -7.991 1.00 93.25 93 VAL A CA 1
ATOM 730 C C . VAL A 1 93 ? 9.743 4.499 -6.945 1.00 93.25 93 VAL A C 1
ATOM 732 O O . VAL A 1 93 ? 9.025 3.971 -6.097 1.00 93.25 93 VAL A O 1
ATOM 735 N N . GLN A 1 94 ? 11.069 4.323 -6.943 1.00 93.56 94 GLN A N 1
ATOM 736 C CA . GLN A 1 94 ? 11.745 3.477 -5.949 1.00 93.56 94 GLN A CA 1
ATOM 737 C C . GLN A 1 94 ? 11.506 3.968 -4.517 1.00 93.56 94 GLN A C 1
ATOM 739 O O . GLN A 1 94 ? 11.249 3.159 -3.621 1.00 93.56 94 GLN A O 1
ATOM 744 N N . THR A 1 95 ? 11.570 5.284 -4.306 1.00 92.94 95 THR A N 1
ATOM 745 C CA . THR A 1 95 ? 11.327 5.893 -2.995 1.00 92.94 95 THR A CA 1
ATOM 746 C C . THR A 1 95 ? 9.896 5.632 -2.545 1.00 92.94 95 THR A C 1
ATOM 748 O O . THR A 1 95 ? 9.689 5.090 -1.464 1.00 92.94 95 THR A O 1
ATOM 751 N N . TRP A 1 96 ? 8.911 5.939 -3.389 1.00 97.75 96 TRP A N 1
ATOM 752 C CA . TRP A 1 96 ? 7.499 5.776 -3.052 1.00 97.75 96 TRP A CA 1
ATOM 753 C C . TRP A 1 96 ? 7.127 4.326 -2.747 1.00 97.75 96 TRP A C 1
ATOM 755 O O . TRP A 1 96 ? 6.457 4.072 -1.749 1.00 97.75 96 TRP A O 1
ATOM 765 N N . LEU A 1 97 ? 7.606 3.361 -3.536 1.00 95.88 97 LEU A N 1
ATOM 766 C CA . LEU A 1 97 ? 7.361 1.940 -3.268 1.00 95.88 97 LEU A CA 1
ATOM 767 C C . LEU A 1 97 ? 8.026 1.458 -1.972 1.00 95.88 97 LEU A C 1
ATOM 769 O O . LEU A 1 97 ? 7.427 0.678 -1.232 1.00 95.88 97 LEU A O 1
ATOM 773 N N . SER A 1 98 ? 9.232 1.942 -1.665 1.00 93.69 98 SER A N 1
ATOM 774 C CA . SER A 1 98 ? 9.923 1.604 -0.411 1.00 93.69 98 SER A CA 1
ATOM 775 C C . SER A 1 98 ? 9.200 2.185 0.807 1.00 93.69 98 SER A C 1
ATOM 777 O O . SER A 1 98 ? 9.080 1.519 1.839 1.00 93.69 98 SER A O 1
ATOM 779 N N . THR A 1 99 ? 8.652 3.397 0.679 1.00 96.25 99 THR A N 1
ATOM 780 C CA . THR A 1 99 ? 7.800 4.009 1.706 1.00 96.25 99 THR A CA 1
ATOM 781 C C . THR A 1 99 ? 6.520 3.200 1.914 1.00 96.25 99 THR A C 1
ATOM 783 O O . THR A 1 99 ? 6.235 2.828 3.046 1.00 96.25 99 THR A O 1
ATOM 786 N N . VAL A 1 100 ? 5.813 2.809 0.843 1.00 97.25 100 VAL A N 1
ATOM 787 C CA . VAL A 1 100 ? 4.599 1.967 0.934 1.00 97.25 100 VAL A CA 1
ATOM 788 C C . VAL A 1 100 ? 4.870 0.662 1.696 1.00 97.25 100 VAL A C 1
ATOM 790 O O . VAL A 1 100 ? 4.055 0.248 2.520 1.00 97.25 100 VAL A O 1
ATOM 793 N N . LEU A 1 101 ? 6.009 0.007 1.438 1.00 93.62 101 LEU A N 1
ATOM 794 C CA . LEU A 1 101 ? 6.416 -1.203 2.161 1.00 93.62 101 LEU A CA 1
ATOM 795 C C . LEU A 1 101 ? 6.635 -0.929 3.651 1.00 93.62 101 LEU A C 1
ATOM 797 O O . LEU A 1 101 ? 6.102 -1.650 4.495 1.00 93.62 101 LEU A O 1
ATOM 801 N N . THR A 1 102 ? 7.385 0.126 3.967 1.00 90.50 102 THR A N 1
ATOM 802 C CA . THR A 1 102 ? 7.692 0.525 5.348 1.00 90.50 102 THR A CA 1
ATOM 803 C C . THR A 1 102 ? 6.417 0.844 6.132 1.00 90.50 102 THR A C 1
ATOM 805 O O . THR A 1 102 ? 6.228 0.352 7.248 1.00 90.50 102 THR A O 1
ATOM 808 N N . ASP A 1 103 ? 5.500 1.594 5.526 1.00 92.81 103 ASP A N 1
ATOM 809 C CA . ASP A 1 103 ? 4.213 1.970 6.113 1.00 92.81 103 ASP A CA 1
ATOM 810 C C . ASP A 1 103 ? 3.309 0.754 6.342 1.00 92.81 103 ASP A C 1
ATOM 812 O O . ASP A 1 103 ? 2.653 0.643 7.381 1.00 92.81 103 ASP A O 1
ATOM 816 N N . ALA A 1 104 ? 3.308 -0.208 5.413 1.00 93.75 104 ALA A N 1
ATOM 817 C CA . ALA A 1 104 ? 2.562 -1.452 5.569 1.00 93.75 104 ALA A CA 1
ATOM 818 C C . ALA A 1 104 ? 3.068 -2.276 6.768 1.00 93.75 104 ALA A C 1
ATOM 820 O O . ALA A 1 104 ? 2.258 -2.755 7.568 1.00 93.75 104 ALA A O 1
ATOM 821 N N . PHE A 1 105 ? 4.388 -2.420 6.933 1.00 93.25 105 PHE A N 1
ATOM 822 C CA . PHE A 1 105 ? 4.958 -3.109 8.097 1.00 93.25 105 PHE A CA 1
ATOM 823 C C . PHE A 1 105 ? 4.677 -2.356 9.398 1.00 93.25 105 PHE A C 1
ATOM 825 O O . PHE A 1 105 ? 4.181 -2.957 10.352 1.00 93.25 105 PHE A O 1
ATOM 832 N N . THR A 1 106 ? 4.851 -1.034 9.400 1.00 91.81 106 THR A N 1
ATOM 833 C CA . THR A 1 106 ? 4.579 -0.200 10.577 1.00 91.81 106 THR A CA 1
ATOM 834 C C . THR A 1 106 ? 3.110 -0.286 11.009 1.00 91.81 106 THR A C 1
A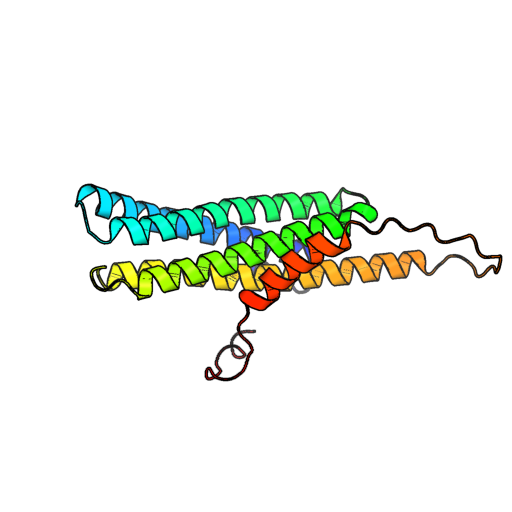TOM 836 O O . THR A 1 106 ? 2.834 -0.425 12.203 1.00 91.81 106 THR A O 1
ATOM 839 N N . CYS A 1 107 ? 2.154 -0.307 10.068 1.00 93.62 107 CYS A N 1
ATOM 840 C CA . CYS A 1 107 ? 0.744 -0.551 10.396 1.00 93.62 107 CYS A CA 1
ATOM 841 C C . CYS A 1 107 ? 0.566 -1.917 11.078 1.00 93.62 107 CYS A C 1
ATOM 843 O O . CYS A 1 107 ? -0.107 -2.025 12.109 1.00 93.62 107 CYS A O 1
ATOM 845 N N . MET A 1 108 ? 1.136 -2.986 10.510 1.00 93.94 108 MET A N 1
ATOM 846 C CA . MET A 1 108 ? 0.980 -4.333 11.064 1.00 93.94 108 MET A CA 1
ATOM 847 C C . MET A 1 108 ? 1.578 -4.451 12.466 1.00 93.94 108 MET A C 1
ATOM 849 O O . MET A 1 108 ? 0.972 -5.105 13.323 1.00 93.94 108 MET A O 1
ATOM 853 N N . ASP A 1 109 ? 2.714 -3.807 12.718 1.00 89.50 109 ASP A N 1
ATOM 854 C CA . ASP A 1 109 ? 3.386 -3.799 14.017 1.00 89.50 109 ASP A CA 1
ATOM 855 C C . ASP A 1 109 ? 2.597 -2.999 15.054 1.00 89.50 109 ASP A C 1
ATOM 857 O O . ASP A 1 109 ? 2.313 -3.516 16.140 1.00 89.50 109 ASP A O 1
ATOM 861 N N . GLY A 1 110 ? 2.105 -1.811 14.688 1.00 89.50 110 GLY A N 1
ATOM 862 C CA . GLY A 1 110 ? 1.226 -1.013 15.547 1.00 89.50 110 GLY A CA 1
ATOM 863 C C . GLY A 1 110 ? -0.025 -1.790 15.970 1.00 89.50 110 GLY A C 1
ATOM 864 O O . GLY A 1 110 ? -0.364 -1.868 17.153 1.00 89.50 110 GLY A O 1
ATOM 865 N N . ILE A 1 111 ? -0.665 -2.478 15.021 1.00 90.44 111 ILE A N 1
ATOM 866 C CA . ILE A 1 111 ? -1.833 -3.331 15.282 1.00 90.44 111 ILE A CA 1
ATOM 867 C C . ILE A 1 111 ? -1.469 -4.570 16.126 1.00 90.44 111 ILE A C 1
ATOM 869 O O . ILE A 1 111 ? -2.295 -5.073 16.895 1.00 90.44 111 ILE A O 1
ATOM 873 N N . SER A 1 112 ? -0.241 -5.089 16.018 1.00 87.06 112 SER A N 1
ATOM 874 C CA . SER A 1 112 ? 0.235 -6.244 16.797 1.00 87.06 112 SER A CA 1
ATOM 875 C C . SER A 1 112 ? 0.325 -5.953 18.286 1.00 87.06 112 SER A C 1
ATOM 877 O O . SER A 1 112 ? -0.108 -6.797 19.075 1.00 87.06 112 SER A O 1
ATOM 879 N N . GLY A 1 113 ? 0.830 -4.775 18.653 1.00 79.38 113 GLY A N 1
ATOM 880 C CA . GLY A 1 113 ? 1.017 -4.366 20.046 1.00 79.38 113 GLY A CA 1
ATOM 881 C C . GLY A 1 113 ? -0.290 -4.164 20.818 1.00 79.38 113 GLY A C 1
ATOM 882 O O . GLY A 1 113 ? -0.297 -4.213 22.047 1.00 79.38 113 GLY A O 1
ATOM 883 N N . TYR A 1 114 ? -1.417 -3.998 20.119 1.00 78.19 114 TYR A N 1
ATOM 884 C CA . TYR A 1 114 ? -2.701 -3.712 20.753 1.00 78.19 114 TYR A CA 1
ATOM 885 C C . TYR A 1 114 ? -3.499 -4.991 21.065 1.00 78.19 114 TYR A C 1
ATOM 887 O O . TYR A 1 114 ? -3.817 -5.784 20.170 1.00 78.19 114 TYR A O 1
ATOM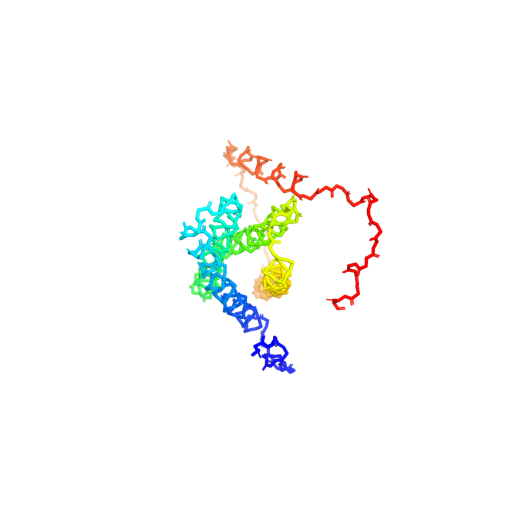 895 N N . LYS A 1 115 ? -3.801 -5.212 22.355 1.00 73.00 115 LYS A N 1
ATOM 896 C CA . LYS A 1 115 ? -4.465 -6.431 22.871 1.00 73.00 115 LYS A CA 1
ATOM 897 C C . LYS A 1 115 ? -5.996 -6.386 22.827 1.00 73.00 115 LYS A C 1
ATOM 899 O O . LYS A 1 115 ? -6.617 -7.440 22.802 1.00 73.00 115 LYS A O 1
ATOM 904 N N . ILE A 1 116 ? -6.591 -5.195 22.835 1.00 78.25 116 ILE A N 1
ATOM 905 C CA . ILE A 1 116 ? -8.047 -5.006 22.978 1.00 78.25 116 ILE A CA 1
ATOM 906 C C . ILE A 1 116 ? -8.778 -5.237 21.638 1.00 78.25 116 ILE A C 1
ATOM 908 O O . ILE A 1 116 ? -9.976 -5.520 21.615 1.00 78.25 116 ILE A O 1
ATOM 912 N N . LEU A 1 117 ? -8.041 -5.223 20.521 1.00 82.81 117 LEU A N 1
ATOM 913 C CA . LEU A 1 117 ? -8.623 -5.332 19.190 1.00 82.81 117 LEU A CA 1
ATOM 914 C C . LEU A 1 117 ? -9.092 -6.763 18.964 1.00 82.81 117 LEU A C 1
ATOM 916 O O . LEU A 1 117 ? -8.289 -7.698 19.015 1.00 82.81 117 LEU A O 1
ATOM 920 N N . GLY A 1 118 ? -10.382 -6.934 18.662 1.00 84.94 118 GLY A N 1
ATOM 921 C CA . GLY A 1 118 ? -10.971 -8.251 18.428 1.00 84.94 118 GLY A CA 1
ATOM 922 C C . GLY A 1 118 ? -10.132 -9.086 17.454 1.00 84.94 118 GLY A C 1
ATOM 923 O O . GLY A 1 118 ? -9.808 -8.633 16.352 1.00 84.94 118 GLY A O 1
ATOM 924 N N . GLY A 1 119 ? -9.789 -10.319 17.847 1.00 88.56 119 GLY A N 1
ATOM 925 C CA . GLY A 1 119 ? -8.788 -11.140 17.149 1.00 88.56 119 GLY A CA 1
ATOM 926 C C . GLY A 1 119 ? -9.056 -11.322 15.651 1.00 88.56 119 GLY A C 1
ATOM 927 O O . GLY A 1 119 ? -8.138 -11.222 14.838 1.00 88.56 119 GLY A O 1
ATOM 928 N N . LYS A 1 120 ? -10.328 -11.478 15.257 1.00 92.38 120 LYS A N 1
ATOM 929 C CA . LYS A 1 120 ? -10.735 -11.575 13.845 1.00 92.38 120 LYS A CA 1
ATOM 930 C C . LYS A 1 120 ? -10.502 -10.275 13.068 1.00 92.38 120 LYS A C 1
ATOM 932 O O . LYS A 1 120 ? -10.031 -10.313 11.930 1.00 92.38 120 LYS A O 1
ATOM 937 N N . VAL A 1 121 ? -10.813 -9.124 13.669 1.00 93.38 121 VAL A N 1
ATOM 938 C CA . VAL A 1 121 ? -10.599 -7.804 13.052 1.00 93.38 121 VAL A CA 1
ATOM 939 C C . VAL A 1 121 ? -9.106 -7.571 12.861 1.00 93.38 121 VAL A C 1
ATOM 941 O O . VAL A 1 121 ? -8.677 -7.284 11.744 1.00 93.38 121 VAL A O 1
ATOM 944 N N . LYS A 1 122 ? -8.320 -7.800 13.919 1.00 94.12 122 LYS A N 1
ATOM 945 C CA . LYS A 1 122 ? -6.856 -7.724 13.914 1.00 94.12 122 LYS A CA 1
ATOM 946 C C . LYS A 1 122 ? -6.236 -8.582 12.810 1.00 94.12 122 LYS A C 1
ATOM 948 O O . LYS A 1 122 ? -5.469 -8.072 11.995 1.00 94.12 122 LYS A O 1
ATOM 953 N N . ALA A 1 123 ? -6.607 -9.861 12.743 1.00 94.94 123 ALA A N 1
ATOM 954 C CA . ALA A 1 123 ? -6.113 -10.788 11.726 1.00 94.94 123 ALA A CA 1
ATOM 955 C C . ALA A 1 123 ? -6.477 -10.334 10.304 1.00 94.94 123 ALA A C 1
ATOM 957 O O . ALA A 1 123 ? -5.651 -10.408 9.398 1.00 94.94 123 ALA A O 1
ATOM 958 N N . THR A 1 124 ? -7.687 -9.804 10.110 1.00 96.62 124 THR A N 1
ATOM 959 C CA . THR A 1 124 ? -8.139 -9.348 8.789 1.00 96.62 124 THR A CA 1
ATOM 960 C C . THR A 1 124 ? -7.418 -8.077 8.332 1.00 96.62 124 THR A C 1
ATOM 962 O O . THR A 1 124 ? -7.073 -7.981 7.154 1.00 96.62 124 THR A O 1
ATOM 965 N N . ILE A 1 125 ? -7.160 -7.115 9.234 1.00 96.56 125 ILE A N 1
ATOM 966 C CA . ILE A 1 125 ? -6.338 -5.930 8.922 1.00 96.56 125 ILE A CA 1
ATOM 967 C C . ILE A 1 125 ? -4.951 -6.393 8.480 1.00 96.56 125 ILE A C 1
ATOM 969 O O . ILE A 1 125 ? -4.533 -6.080 7.366 1.00 96.56 125 ILE A O 1
ATOM 973 N N . LYS A 1 126 ? -4.289 -7.216 9.303 1.00 96.00 126 LYS A N 1
ATOM 974 C CA . LYS A 1 126 ? -2.959 -7.754 9.000 1.00 96.00 126 LYS A CA 1
ATOM 975 C C . LYS A 1 126 ? -2.906 -8.478 7.663 1.00 96.00 126 LYS A C 1
ATOM 977 O O . LYS A 1 126 ? -2.034 -8.184 6.863 1.00 96.00 126 LYS A O 1
ATOM 982 N N . ALA A 1 127 ? -3.849 -9.374 7.385 1.00 97.00 127 ALA A N 1
ATOM 983 C CA . ALA A 1 127 ? -3.864 -10.123 6.130 1.00 97.00 127 ALA A CA 1
ATOM 984 C C . ALA A 1 127 ? -3.992 -9.205 4.901 1.00 97.00 127 ALA A C 1
ATOM 986 O O . ALA A 1 127 ? -3.338 -9.427 3.883 1.00 97.00 127 ALA A O 1
ATOM 987 N N . LYS A 1 128 ? -4.817 -8.154 4.988 1.00 97.62 128 LYS A N 1
ATOM 988 C CA . LYS A 1 128 ? -4.978 -7.185 3.896 1.00 97.62 128 LYS A CA 1
ATOM 989 C C . LYS A 1 128 ? -3.728 -6.333 3.704 1.00 97.62 128 LYS A C 1
ATOM 991 O O . LYS A 1 128 ? -3.306 -6.165 2.566 1.00 97.62 128 LYS A O 1
ATOM 996 N N . VAL A 1 129 ? -3.138 -5.835 4.790 1.00 96.88 129 VAL A N 1
ATOM 997 C CA . VAL A 1 129 ? -1.920 -5.012 4.739 1.00 96.88 129 VAL A CA 1
ATOM 998 C C . VAL A 1 129 ? -0.707 -5.832 4.295 1.00 96.88 129 VAL A C 1
ATOM 1000 O O . VAL A 1 129 ? 0.049 -5.382 3.441 1.00 96.88 129 VAL A O 1
ATOM 1003 N N . LEU A 1 130 ? -0.578 -7.078 4.754 1.00 95.94 130 LEU A N 1
ATOM 1004 C CA . LEU A 1 130 ? 0.443 -8.008 4.273 1.00 95.94 130 LEU A CA 1
ATOM 1005 C C . LEU A 1 130 ? 0.324 -8.234 2.766 1.00 95.94 130 LEU A C 1
ATOM 1007 O O . LEU A 1 130 ? 1.330 -8.256 2.064 1.00 95.94 130 LEU A O 1
ATOM 1011 N N . ASN A 1 131 ? -0.903 -8.358 2.248 1.00 95.06 131 ASN A N 1
ATOM 1012 C CA . ASN A 1 131 ? -1.098 -8.498 0.812 1.00 95.06 131 ASN A CA 1
ATOM 1013 C C . ASN A 1 131 ? -0.590 -7.270 0.048 1.00 95.06 131 ASN A C 1
ATOM 1015 O O . ASN A 1 131 ? 0.029 -7.459 -0.991 1.00 95.06 131 ASN A O 1
ATOM 1019 N N . VAL A 1 132 ? -0.815 -6.053 0.567 1.00 96.56 132 VAL A N 1
ATOM 1020 C CA . VAL A 1 132 ? -0.257 -4.806 0.006 1.00 96.56 132 VAL A CA 1
ATOM 1021 C C . VAL A 1 132 ? 1.266 -4.862 -0.001 1.00 96.56 132 VAL A C 1
ATOM 1023 O O . VAL A 1 132 ? 1.866 -4.607 -1.043 1.00 96.56 132 VAL A O 1
ATOM 1026 N N . ALA A 1 133 ? 1.886 -5.253 1.114 1.00 95.00 133 ALA A N 1
ATOM 1027 C CA . ALA A 1 133 ? 3.339 -5.359 1.210 1.00 95.00 133 ALA A CA 1
ATOM 1028 C C . ALA A 1 133 ? 3.911 -6.352 0.182 1.00 95.00 133 ALA A C 1
ATOM 1030 O O . ALA A 1 133 ? 4.815 -6.016 -0.577 1.00 95.00 133 ALA A O 1
ATOM 1031 N N . GLN A 1 134 ? 3.331 -7.549 0.080 1.00 93.69 134 GLN A N 1
ATOM 1032 C CA . GLN A 1 134 ? 3.780 -8.580 -0.861 1.00 93.69 134 GLN A CA 1
ATOM 1033 C C . GLN A 1 134 ? 3.716 -8.108 -2.318 1.00 93.69 134 GLN A C 1
ATOM 1035 O O . GLN A 1 134 ? 4.698 -8.210 -3.049 1.00 93.69 134 GLN A O 1
ATOM 1040 N N . VAL A 1 135 ? 2.575 -7.560 -2.752 1.00 92.56 135 VAL A N 1
ATOM 1041 C CA . VAL A 1 135 ? 2.438 -7.127 -4.152 1.00 92.56 135 VAL A CA 1
ATOM 1042 C C . VAL A 1 135 ? 3.281 -5.889 -4.463 1.00 92.56 135 VAL A C 1
ATOM 1044 O O . VAL A 1 135 ? 3.795 -5.790 -5.574 1.00 92.56 135 VAL A O 1
ATOM 1047 N N . THR A 1 136 ? 3.495 -5.003 -3.485 1.00 94.69 136 THR A N 1
ATOM 1048 C CA . THR A 1 136 ? 4.375 -3.833 -3.636 1.00 94.69 136 THR A CA 1
ATOM 1049 C C . THR A 1 136 ? 5.837 -4.262 -3.762 1.00 94.69 136 THR A C 1
ATOM 1051 O O . THR A 1 136 ? 6.561 -3.718 -4.591 1.00 94.69 136 THR A O 1
ATOM 1054 N N . SER A 1 137 ? 6.264 -5.281 -3.009 1.00 93.88 137 SER A N 1
ATOM 1055 C CA . SER A 1 137 ? 7.606 -5.865 -3.136 1.00 93.88 137 SER A CA 1
ATOM 1056 C C . SER A 1 137 ? 7.824 -6.445 -4.538 1.00 93.88 137 SER A C 1
ATOM 1058 O O . SER A 1 137 ? 8.813 -6.131 -5.203 1.00 93.88 137 SER A O 1
ATOM 1060 N N . ASN A 1 138 ? 6.837 -7.187 -5.052 1.00 91.38 138 ASN A N 1
ATOM 1061 C CA . ASN A 1 138 ? 6.869 -7.697 -6.425 1.00 91.38 138 ASN A CA 1
ATOM 1062 C C . ASN A 1 138 ? 6.927 -6.559 -7.457 1.00 91.38 138 ASN A C 1
ATOM 1064 O O . ASN A 1 138 ? 7.675 -6.645 -8.431 1.00 91.38 138 ASN A O 1
ATOM 1068 N N . ALA A 1 139 ? 6.166 -5.481 -7.244 1.00 94.69 139 ALA A N 1
ATOM 1069 C CA . ALA A 1 139 ? 6.195 -4.309 -8.114 1.00 94.69 139 ALA A CA 1
ATOM 1070 C C . ALA A 1 139 ? 7.566 -3.625 -8.114 1.00 94.69 139 ALA A C 1
ATOM 1072 O O . ALA A 1 139 ? 8.070 -3.288 -9.182 1.00 94.69 139 ALA A O 1
ATOM 1073 N N . LEU A 1 140 ? 8.204 -3.487 -6.949 1.00 93.38 140 LEU A N 1
ATOM 1074 C CA . LEU A 1 140 ? 9.550 -2.931 -6.829 1.00 93.38 140 LEU A CA 1
ATOM 1075 C C . LEU A 1 140 ? 10.581 -3.792 -7.573 1.00 93.38 140 LEU A C 1
ATOM 1077 O O . LEU A 1 140 ? 11.415 -3.257 -8.303 1.00 93.38 140 LEU A O 1
ATOM 1081 N N . ALA A 1 141 ? 10.503 -5.119 -7.440 1.00 91.50 141 ALA A N 1
ATOM 1082 C CA . ALA A 1 141 ? 11.389 -6.046 -8.143 1.00 91.50 141 ALA A CA 1
ATOM 1083 C C . ALA A 1 141 ? 11.247 -5.929 -9.671 1.00 91.50 141 ALA A C 1
ATOM 1085 O O . ALA A 1 141 ? 12.243 -5.770 -10.382 1.00 91.50 141 ALA A O 1
ATOM 1086 N N . LEU A 1 142 ? 10.011 -5.937 -10.179 1.00 91.06 142 LEU A N 1
ATOM 1087 C CA . LEU A 1 142 ? 9.738 -5.806 -11.613 1.00 91.06 142 LEU A CA 1
ATOM 1088 C C . LEU A 1 142 ? 10.131 -4.433 -12.158 1.00 91.06 142 LEU A C 1
ATOM 1090 O O . LEU A 1 142 ? 10.746 -4.351 -13.220 1.00 91.06 142 LEU A O 1
ATOM 1094 N N . PHE A 1 143 ? 9.847 -3.366 -11.412 1.00 92.12 143 PHE A N 1
ATOM 1095 C CA . PHE A 1 143 ? 10.251 -2.011 -11.772 1.00 92.12 143 PHE A CA 1
ATOM 1096 C C . PHE A 1 143 ? 11.776 -1.872 -11.848 1.00 92.12 143 PHE A C 1
ATOM 1098 O O . PHE A 1 143 ? 12.305 -1.310 -12.806 1.00 92.12 143 PHE A O 1
ATOM 1105 N N . ASN A 1 144 ? 12.506 -2.438 -10.883 1.00 90.56 144 ASN A N 1
ATOM 1106 C CA . ASN A 1 144 ? 13.967 -2.453 -10.911 1.00 90.56 144 ASN A CA 1
ATOM 1107 C C . ASN A 1 144 ? 14.501 -3.229 -12.124 1.00 90.56 144 ASN A C 1
ATOM 1109 O O . ASN A 1 144 ? 15.431 -2.762 -12.785 1.00 90.56 144 ASN A O 1
ATOM 1113 N N . GLY A 1 145 ? 13.893 -4.373 -12.452 1.00 87.88 145 GLY A N 1
ATOM 1114 C CA . GLY A 1 145 ? 14.229 -5.154 -13.643 1.00 87.88 145 GLY A CA 1
ATOM 1115 C C . GLY A 1 145 ? 14.003 -4.379 -14.945 1.00 87.88 145 GLY A C 1
ATOM 1116 O O . GLY A 1 145 ? 14.890 -4.343 -15.802 1.00 87.88 145 GLY A O 1
ATOM 1117 N N . TYR A 1 146 ? 12.859 -3.702 -15.069 1.00 87.81 146 TYR A N 1
ATOM 1118 C CA . TYR A 1 146 ? 12.574 -2.777 -16.168 1.00 87.81 146 TYR A CA 1
ATOM 1119 C C . TYR A 1 146 ? 13.644 -1.680 -16.267 1.00 87.81 146 TYR A C 1
ATOM 1121 O O . TYR A 1 146 ? 14.255 -1.497 -17.322 1.00 87.81 146 TYR A O 1
ATOM 1129 N N . ALA A 1 147 ? 13.947 -1.014 -15.150 1.00 86.38 147 ALA A N 1
ATOM 1130 C CA . ALA A 1 147 ? 14.868 0.115 -15.128 1.00 86.38 147 ALA A CA 1
ATOM 1131 C C . ALA A 1 147 ? 16.318 -0.257 -15.487 1.00 86.38 147 ALA A C 1
ATOM 1133 O O . ALA A 1 147 ? 17.056 0.571 -16.024 1.00 86.38 147 ALA A O 1
ATOM 1134 N N . VAL A 1 148 ? 16.751 -1.487 -15.193 1.00 84.44 148 VAL A N 1
ATOM 1135 C CA . VAL A 1 148 ? 18.064 -2.001 -15.620 1.00 84.44 148 VAL A CA 1
ATOM 1136 C C . VAL A 1 148 ? 18.084 -2.255 -17.127 1.00 84.44 148 VAL A C 1
ATOM 1138 O O . VAL A 1 148 ? 19.018 -1.827 -17.803 1.00 84.44 148 VAL A O 1
ATOM 1141 N N . ARG A 1 149 ? 17.047 -2.896 -17.676 1.00 79.75 149 ARG A N 1
ATOM 1142 C CA . ARG A 1 149 ? 16.966 -3.213 -19.115 1.00 79.75 149 ARG A CA 1
ATOM 1143 C C . ARG A 1 149 ? 16.859 -1.962 -19.992 1.00 79.75 149 ARG A C 1
ATOM 1145 O O . ARG A 1 149 ? 17.435 -1.934 -21.080 1.00 79.75 149 ARG A O 1
ATOM 1152 N N . HIS A 1 150 ? 16.206 -0.915 -19.490 1.00 75.75 150 HIS A N 1
ATOM 1153 C CA . HIS A 1 150 ? 16.163 0.391 -20.148 1.00 75.75 150 HIS A CA 1
ATOM 1154 C C . HIS A 1 150 ? 17.570 0.994 -20.319 1.00 75.75 150 HIS A C 1
ATOM 1156 O O . HIS A 1 150 ? 17.934 1.429 -21.410 1.00 75.75 150 HIS A O 1
ATOM 1162 N N . LYS A 1 151 ? 18.417 0.937 -19.276 1.00 66.81 151 LYS A N 1
ATOM 1163 C CA . LYS A 1 151 ? 19.813 1.414 -19.350 1.00 66.81 151 LYS A CA 1
ATOM 1164 C C . LYS A 1 151 ? 20.650 0.653 -20.381 1.00 66.81 151 LYS A C 1
ATOM 1166 O O . LYS A 1 151 ? 21.438 1.276 -21.089 1.00 66.81 151 LYS A O 1
ATOM 1171 N N . VAL A 1 152 ? 20.492 -0.671 -20.460 1.00 61.28 152 VAL A N 1
ATOM 1172 C CA . VAL A 1 152 ? 21.267 -1.533 -21.375 1.00 61.28 152 VAL A CA 1
ATOM 1173 C C . VAL A 1 152 ? 20.932 -1.239 -22.838 1.00 61.28 152 VAL A C 1
ATOM 1175 O O . VAL A 1 152 ? 21.838 -1.112 -23.658 1.00 61.28 152 VAL A O 1
ATOM 1178 N N . SER A 1 153 ? 19.649 -1.064 -23.157 1.00 60.78 153 SER A N 1
ATOM 1179 C CA . SER A 1 153 ? 19.201 -0.792 -24.531 1.00 60.78 153 SER A CA 1
ATOM 1180 C C . SER A 1 153 ? 19.713 0.564 -25.046 1.00 60.78 153 SER A C 1
ATOM 1182 O O . SER A 1 153 ? 20.159 0.659 -26.187 1.00 60.78 153 SER A O 1
ATOM 1184 N N . HIS A 1 154 ? 19.760 1.588 -24.183 1.00 57.38 154 HIS A N 1
ATOM 1185 C CA . HIS A 1 154 ? 20.320 2.905 -24.522 1.00 57.38 154 HIS A CA 1
ATOM 1186 C C . HIS A 1 154 ? 21.851 2.906 -24.659 1.00 57.38 154 HIS A C 1
ATOM 1188 O O . HIS A 1 154 ? 22.385 3.505 -25.593 1.00 57.38 154 HIS A O 1
ATOM 1194 N N . HIS A 1 155 ? 22.577 2.182 -23.798 1.00 52.56 155 HIS A N 1
ATOM 1195 C CA . HIS A 1 155 ? 24.035 2.050 -23.942 1.00 52.56 155 HIS A CA 1
ATOM 1196 C C . HIS A 1 155 ? 24.416 1.291 -25.220 1.00 52.56 155 HIS A C 1
ATOM 1198 O O . HIS A 1 155 ? 25.394 1.649 -25.874 1.00 52.56 155 HIS A O 1
ATOM 1204 N N . SER A 1 156 ? 23.622 0.291 -25.617 1.00 44.22 156 SER A N 1
ATOM 1205 C CA . SER A 1 156 ? 23.847 -0.443 -26.865 1.00 44.22 156 SER A CA 1
ATOM 1206 C C . SER A 1 156 ? 23.576 0.409 -28.113 1.00 44.22 156 SER A C 1
ATOM 1208 O O . SER A 1 156 ? 24.219 0.187 -29.136 1.00 44.22 156 SER A O 1
ATOM 1210 N N . SER A 1 157 ? 22.681 1.403 -28.035 1.00 46.47 157 SER A N 1
ATOM 1211 C CA . SER A 1 157 ? 22.425 2.351 -29.133 1.00 46.47 157 SER A CA 1
ATOM 1212 C C . SER A 1 157 ? 23.467 3.478 -29.207 1.00 46.47 157 SER A C 1
ATOM 1214 O O . SER A 1 157 ? 23.763 3.960 -30.297 1.00 46.47 157 SER A O 1
ATOM 1216 N N . SER A 1 158 ? 24.068 3.867 -28.076 1.00 49.34 158 SER A N 1
ATOM 1217 C CA . SER A 1 158 ? 25.190 4.825 -28.029 1.00 49.34 158 SER A CA 1
ATOM 1218 C C . SER A 1 158 ? 26.548 4.207 -28.409 1.00 49.34 158 SER A C 1
ATOM 1220 O O . SER A 1 158 ? 27.505 4.934 -28.658 1.00 49.34 158 SER A O 1
ATOM 1222 N N . GLY A 1 159 ? 26.646 2.875 -28.498 1.00 41.81 159 GLY A N 1
ATOM 1223 C CA . GLY A 1 159 ? 27.871 2.144 -28.848 1.00 41.81 159 GLY A CA 1
ATOM 1224 C C . GLY A 1 159 ? 28.238 2.115 -30.339 1.00 41.81 159 GLY A C 1
ATOM 1225 O O . GLY A 1 159 ? 29.242 1.501 -30.694 1.00 41.81 159 GLY A O 1
ATOM 1226 N N . LEU A 1 160 ? 27.466 2.764 -31.220 1.00 44.84 160 LEU A N 1
ATOM 1227 C CA . LEU A 1 160 ? 27.724 2.791 -32.665 1.00 44.84 160 LEU A CA 1
ATOM 1228 C C . LEU A 1 160 ? 28.047 4.198 -33.194 1.00 44.84 160 LEU A C 1
ATOM 1230 O O . LEU A 1 160 ? 27.479 4.622 -34.193 1.00 44.84 160 LEU A O 1
ATOM 1234 N N . LEU A 1 161 ? 28.981 4.927 -32.574 1.00 37.19 161 LEU A N 1
ATOM 1235 C CA . LEU A 1 161 ? 29.608 6.098 -33.205 1.00 37.19 161 LEU A CA 1
ATOM 1236 C C . LEU A 1 161 ? 31.120 6.145 -32.919 1.00 37.19 161 LEU A C 1
ATOM 1238 O O . LEU A 1 161 ? 31.562 6.363 -31.799 1.00 37.19 161 LEU A O 1
ATOM 1242 N N . ARG A 1 162 ? 31.871 5.892 -34.002 1.00 37.41 162 ARG A N 1
ATOM 1243 C CA . ARG A 1 162 ? 33.302 6.112 -34.292 1.00 37.41 162 ARG A CA 1
ATOM 1244 C C . ARG A 1 162 ? 34.226 6.566 -33.150 1.00 37.41 162 ARG A C 1
ATOM 1246 O O . ARG A 1 162 ? 34.130 7.680 -32.648 1.00 37.41 162 ARG A O 1
ATOM 1253 N N . VAL A 1 163 ? 35.281 5.768 -32.967 1.00 40.81 163 VAL A N 1
ATOM 1254 C CA . VAL A 1 163 ? 36.601 6.187 -32.473 1.00 40.81 163 VAL A CA 1
ATOM 1255 C C . VAL A 1 163 ? 37.036 7.492 -33.154 1.00 40.81 163 VAL A C 1
ATOM 1257 O O . VAL A 1 163 ? 37.206 7.532 -34.375 1.00 40.81 163 VAL A O 1
ATOM 1260 N N . ARG A 1 164 ? 37.265 8.544 -32.363 1.00 31.00 164 ARG A N 1
ATOM 1261 C CA . ARG A 1 164 ? 38.215 9.609 -32.699 1.00 31.00 164 ARG A CA 1
ATOM 1262 C C . ARG A 1 164 ? 38.750 10.251 -31.415 1.00 31.00 164 ARG A C 1
ATOM 1264 O O . ARG A 1 164 ? 37.986 10.799 -30.630 1.00 31.00 164 ARG A O 1
ATOM 1271 N N . GLU A 1 165 ? 40.059 10.136 -31.212 1.00 35.09 165 GLU A N 1
ATOM 1272 C CA . GLU A 1 165 ? 40.821 10.785 -30.140 1.00 35.09 165 GLU A CA 1
ATOM 1273 C C . GLU A 1 165 ? 40.839 12.320 -30.303 1.00 35.09 165 GLU A C 1
ATOM 1275 O O . GLU A 1 165 ? 40.920 12.826 -31.424 1.00 35.09 165 GLU A O 1
ATOM 1280 N N . GLY A 1 166 ? 40.806 13.062 -29.187 1.00 29.44 166 GLY A N 1
ATOM 1281 C CA . GLY A 1 166 ? 41.031 14.517 -29.130 1.00 29.44 166 GLY A CA 1
ATOM 1282 C C . GLY A 1 166 ? 40.539 15.164 -27.821 1.00 29.44 166 GLY A C 1
ATOM 1283 O O . GLY A 1 166 ? 39.617 14.630 -27.218 1.00 29.44 166 GLY A O 1
ATOM 1284 N N . PRO A 1 167 ? 41.162 16.256 -27.327 1.00 34.81 167 PRO A N 1
ATOM 1285 C CA . PRO A 1 167 ? 41.668 16.311 -25.951 1.00 34.81 167 PRO A CA 1
ATOM 1286 C C . PRO A 1 167 ? 40.752 16.952 -24.891 1.00 34.81 167 PRO A C 1
ATOM 1288 O O . PRO A 1 167 ? 39.761 17.620 -25.172 1.00 34.81 167 PRO A O 1
ATOM 1291 N N . ALA A 1 168 ? 41.165 16.718 -23.642 1.00 43.09 168 ALA A N 1
ATOM 1292 C CA . ALA A 1 168 ? 40.569 17.105 -22.369 1.00 43.09 168 ALA A CA 1
ATOM 1293 C C . ALA A 1 168 ? 40.121 18.573 -22.247 1.00 43.09 168 ALA A C 1
ATOM 1295 O O . ALA A 1 168 ? 40.872 19.488 -22.583 1.00 43.09 168 ALA A O 1
ATOM 1296 N N . VAL A 1 169 ? 38.964 18.794 -21.604 1.00 32.75 169 VAL A N 1
ATOM 1297 C CA . VAL A 1 169 ? 38.601 20.091 -21.011 1.00 32.75 169 VAL A CA 1
ATOM 1298 C C . VAL A 1 169 ? 38.000 19.905 -19.612 1.00 32.75 169 VAL A C 1
ATOM 1300 O O . VAL A 1 169 ? 36.914 19.367 -19.433 1.00 32.75 169 VAL A O 1
ATOM 1303 N N . LEU A 1 170 ? 38.793 20.369 -18.645 1.00 30.30 170 LEU A N 1
ATOM 1304 C CA . LEU A 1 170 ? 38.491 20.927 -17.325 1.00 30.30 170 LEU A CA 1
ATOM 1305 C C . LEU A 1 170 ? 37.169 20.568 -16.620 1.00 30.30 170 LEU A C 1
ATOM 1307 O O . LEU A 1 170 ? 36.084 21.050 -16.943 1.00 30.30 170 LEU A O 1
ATOM 1311 N N . ALA A 1 171 ? 37.336 19.886 -15.488 1.00 42.91 171 ALA A N 1
ATOM 1312 C CA . ALA A 1 171 ? 36.379 19.839 -14.398 1.00 42.91 171 ALA A CA 1
ATOM 1313 C C . ALA A 1 171 ? 36.121 21.238 -13.804 1.00 42.91 171 ALA A C 1
ATOM 1315 O O . ALA A 1 171 ? 37.053 21.963 -13.449 1.00 42.91 171 ALA A O 1
ATOM 1316 N N . LYS A 1 172 ? 34.844 21.575 -13.586 1.00 33.59 172 LYS A N 1
ATOM 1317 C CA . LYS A 1 172 ? 34.437 22.595 -12.612 1.00 33.59 172 LYS A CA 1
ATOM 1318 C C . LYS A 1 172 ? 33.284 22.055 -11.775 1.00 33.59 172 LYS A C 1
ATOM 1320 O O . LYS A 1 172 ? 32.164 21.898 -12.250 1.00 33.59 172 LYS A O 1
ATOM 1325 N N . GLY A 1 173 ? 33.605 21.716 -10.530 1.00 35.19 173 GLY A N 1
ATOM 1326 C CA . GLY A 1 173 ? 32.661 21.167 -9.571 1.00 35.19 173 GLY A CA 1
ATOM 1327 C C . GLY A 1 173 ? 31.612 22.175 -9.108 1.00 35.19 173 GLY A C 1
ATOM 1328 O O . GLY A 1 173 ? 31.850 23.381 -9.061 1.00 35.19 173 GLY A O 1
ATOM 1329 N N . ARG A 1 174 ? 30.472 21.638 -8.672 1.00 32.72 174 ARG A N 1
ATOM 1330 C CA . ARG A 1 174 ? 29.650 22.227 -7.614 1.00 32.72 174 ARG A CA 1
ATOM 1331 C C . ARG A 1 174 ? 29.269 21.124 -6.636 1.00 32.72 174 ARG A C 1
ATOM 1333 O O . ARG A 1 174 ? 28.298 20.401 -6.814 1.00 32.72 174 ARG A O 1
ATOM 1340 N N . GLY A 1 175 ? 30.104 20.990 -5.610 1.00 43.19 175 GLY A N 1
ATOM 1341 C CA . GLY A 1 175 ? 29.763 20.282 -4.390 1.00 43.19 175 GLY A CA 1
ATOM 1342 C C . GLY A 1 175 ? 28.751 21.110 -3.610 1.00 43.19 175 GLY A C 1
ATOM 1343 O O . GLY A 1 175 ? 29.079 22.199 -3.158 1.00 43.19 175 GLY A O 1
ATOM 1344 N N . GLN A 1 176 ? 27.528 20.597 -3.502 1.00 32.41 176 GLN A N 1
ATOM 1345 C CA . GLN A 1 176 ? 26.547 20.959 -2.467 1.00 32.41 176 GLN A CA 1
ATOM 1346 C C . GLN A 1 176 ? 25.395 19.937 -2.369 1.00 32.41 176 GLN A C 1
ATOM 1348 O O . GLN A 1 176 ? 24.681 19.911 -1.372 1.00 32.41 176 GLN A O 1
ATOM 1353 N N . GLU A 1 177 ? 25.263 19.015 -3.329 1.00 33.28 177 GLU A N 1
ATOM 1354 C CA . GLU A 1 177 ? 24.201 17.992 -3.338 1.00 33.28 177 GLU A CA 1
ATOM 1355 C C . GLU A 1 177 ? 24.549 16.705 -2.563 1.00 33.28 177 GLU A C 1
ATOM 1357 O O . GLU A 1 177 ? 23.673 15.924 -2.192 1.00 33.28 177 GLU A O 1
ATOM 1362 N N . GLY A 1 178 ? 25.832 16.505 -2.240 1.00 31.77 178 GLY A N 1
ATOM 1363 C CA . GLY A 1 178 ? 26.324 15.304 -1.557 1.00 31.77 178 GLY A CA 1
ATOM 1364 C C . GLY A 1 178 ? 25.887 15.165 -0.094 1.00 31.77 178 GLY A C 1
ATOM 1365 O O . GLY A 1 178 ? 25.885 14.055 0.430 1.00 31.77 178 GLY A O 1
ATOM 1366 N N . LEU A 1 179 ? 25.482 16.254 0.570 1.00 29.67 179 LEU A N 1
ATOM 1367 C CA . LEU A 1 179 ? 25.112 16.213 1.991 1.00 29.67 179 LEU A CA 1
ATOM 1368 C C . LEU A 1 179 ? 23.660 15.748 2.203 1.00 29.67 179 LEU A C 1
ATOM 1370 O O . LEU A 1 179 ? 23.392 14.956 3.102 1.00 29.67 179 LEU A O 1
ATOM 1374 N N . ARG A 1 180 ? 22.747 16.120 1.294 1.00 36.22 180 ARG A N 1
ATOM 1375 C CA . ARG A 1 180 ? 21.323 15.739 1.351 1.00 36.22 180 ARG A CA 1
ATOM 1376 C C . ARG A 1 180 ? 21.083 14.280 0.931 1.00 36.22 180 ARG A C 1
ATOM 1378 O O . ARG A 1 180 ? 20.156 13.633 1.412 1.00 36.22 180 ARG A O 1
ATOM 1385 N N . VAL A 1 181 ? 21.949 13.736 0.070 1.00 39.69 181 VAL A N 1
ATOM 1386 C CA . VAL A 1 181 ? 21.965 12.304 -0.289 1.00 39.69 181 VAL A CA 1
ATOM 1387 C C . VAL A 1 181 ? 22.488 11.452 0.871 1.00 39.69 181 VAL A C 1
ATOM 1389 O O . VAL A 1 181 ? 21.988 10.354 1.099 1.00 39.69 181 VAL A O 1
ATOM 1392 N N . ARG A 1 182 ? 23.435 11.972 1.660 1.00 34.62 182 ARG A N 1
ATOM 1393 C CA . ARG A 1 182 ? 23.996 11.271 2.824 1.00 34.62 182 ARG A CA 1
ATOM 1394 C C . ARG A 1 182 ? 22.987 11.134 3.969 1.00 34.62 182 ARG A C 1
ATOM 1396 O O . ARG A 1 182 ? 22.913 10.069 4.573 1.00 34.62 182 ARG A O 1
ATOM 1403 N N . GLU A 1 183 ? 22.151 12.149 4.196 1.00 30.94 183 GLU A N 1
ATOM 1404 C CA . GLU A 1 183 ? 21.039 12.086 5.162 1.00 30.94 183 GLU A CA 1
ATOM 1405 C C . GLU A 1 183 ? 19.930 11.114 4.721 1.00 30.94 183 GLU A C 1
ATOM 1407 O O . GLU A 1 183 ? 19.363 10.399 5.547 1.00 30.94 183 GLU A O 1
ATOM 1412 N N . ARG A 1 184 ? 19.669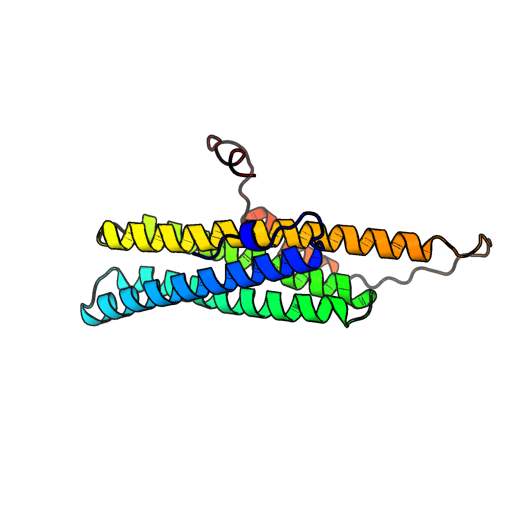 10.997 3.410 1.00 38.75 184 ARG A N 1
ATOM 1413 C CA . ARG A 1 184 ? 18.706 10.021 2.862 1.00 38.75 184 ARG A CA 1
ATOM 1414 C C . ARG A 1 184 ? 19.252 8.589 2.808 1.00 38.75 184 ARG A C 1
ATOM 1416 O O . ARG A 1 184 ? 18.484 7.650 2.996 1.00 38.75 184 ARG A O 1
ATOM 1423 N N . LEU A 1 185 ? 20.564 8.401 2.642 1.00 36.56 185 LEU A N 1
ATOM 1424 C CA . LEU A 1 185 ? 21.211 7.096 2.837 1.00 36.56 185 LEU A CA 1
ATOM 1425 C C . LEU A 1 185 ? 21.224 6.680 4.315 1.00 36.56 185 LEU A C 1
ATOM 1427 O O . LEU A 1 185 ? 21.043 5.502 4.606 1.00 36.56 185 LEU A O 1
ATOM 1431 N N . HIS A 1 186 ? 21.368 7.625 5.249 1.00 34.91 186 HIS A N 1
ATOM 1432 C CA . HIS A 1 186 ? 21.209 7.347 6.681 1.00 34.91 186 HIS A CA 1
ATOM 1433 C C . HIS A 1 186 ? 19.799 6.838 7.017 1.00 34.91 186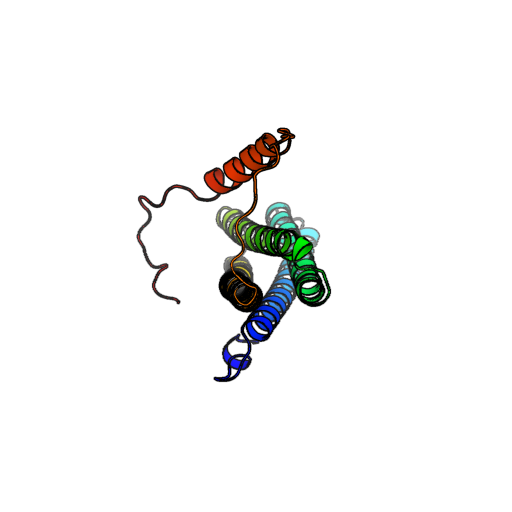 HIS A C 1
ATOM 1435 O O . HIS A 1 186 ? 19.663 5.930 7.834 1.00 34.91 186 HIS A O 1
ATOM 1441 N N . ALA A 1 187 ? 18.760 7.335 6.338 1.00 37.34 187 ALA A N 1
ATOM 1442 C CA . ALA A 1 187 ? 17.407 6.791 6.470 1.00 37.34 187 ALA A CA 1
ATOM 1443 C C . ALA A 1 187 ? 17.278 5.366 5.889 1.00 37.34 187 ALA A C 1
ATOM 1445 O O . ALA A 1 187 ? 16.577 4.538 6.460 1.00 37.34 187 ALA A O 1
ATOM 1446 N N . PHE A 1 188 ? 18.004 5.038 4.815 1.00 37.84 188 PHE A N 1
ATOM 1447 C CA . PHE A 1 188 ? 18.028 3.683 4.243 1.00 37.84 188 PHE A CA 1
ATOM 1448 C C . PHE A 1 188 ? 18.747 2.668 5.157 1.00 37.84 188 PHE A C 1
ATOM 1450 O O . PHE A 1 188 ? 18.333 1.515 5.254 1.00 37.84 188 PHE A O 1
ATOM 1457 N N . VAL A 1 189 ? 19.790 3.105 5.875 1.00 43.84 189 VAL A N 1
ATOM 1458 C CA . VAL A 1 189 ? 20.548 2.278 6.836 1.00 43.84 189 VAL A CA 1
ATOM 1459 C C . VAL A 1 189 ? 19.834 2.142 8.191 1.00 43.84 189 VAL A C 1
ATOM 1461 O O . VAL A 1 189 ? 20.033 1.143 8.872 1.00 43.84 189 VAL A O 1
ATOM 1464 N N . MET A 1 190 ? 18.969 3.086 8.584 1.00 43.38 190 MET A N 1
ATOM 1465 C CA . MET A 1 190 ? 18.203 2.984 9.841 1.00 43.38 190 MET A CA 1
ATOM 1466 C C . MET A 1 190 ? 16.864 2.235 9.721 1.00 43.38 190 MET A C 1
ATOM 1468 O O . MET A 1 190 ? 16.294 1.878 10.749 1.00 43.38 190 MET A O 1
ATOM 1472 N N . ILE A 1 191 ? 16.365 1.969 8.506 1.00 42.34 191 ILE A N 1
ATOM 1473 C CA . ILE A 1 191 ? 15.104 1.227 8.283 1.00 42.34 191 ILE A CA 1
ATOM 1474 C C . ILE A 1 191 ? 15.357 -0.261 7.966 1.00 42.34 191 ILE A C 1
ATOM 1476 O O . ILE A 1 191 ? 14.502 -1.100 8.243 1.00 42.34 191 ILE A O 1
ATOM 1480 N N . CYS A 1 192 ? 16.549 -0.620 7.479 1.00 31.00 192 CYS A N 1
ATOM 1481 C CA . CYS A 1 192 ? 17.013 -2.008 7.433 1.00 31.00 192 CYS A CA 1
ATOM 1482 C C . CYS A 1 192 ? 17.927 -2.284 8.639 1.00 31.00 192 CYS A C 1
ATOM 1484 O O . CYS A 1 192 ? 19.109 -1.936 8.574 1.00 31.00 192 CYS A O 1
ATOM 1486 N N . PRO A 1 193 ? 17.456 -2.922 9.731 1.00 29.42 193 PRO A N 1
ATOM 1487 C CA . PRO A 1 193 ? 18.385 -3.467 10.711 1.00 29.42 193 PRO A CA 1
ATOM 1488 C C . PRO A 1 193 ? 19.320 -4.468 10.009 1.00 29.42 193 PRO A C 1
ATOM 1490 O O . PRO A 1 193 ? 18.909 -5.120 9.041 1.00 29.42 193 PRO A O 1
ATOM 1493 N N . PRO A 1 194 ? 20.580 -4.598 10.460 1.00 30.92 194 PRO A N 1
ATOM 1494 C CA . PRO A 1 194 ? 21.511 -5.550 9.882 1.00 30.92 194 PRO A CA 1
ATOM 1495 C C . PRO A 1 194 ? 20.891 -6.946 9.929 1.00 30.92 194 PRO A C 1
ATOM 1497 O O . PRO A 1 194 ? 20.400 -7.391 10.968 1.00 30.92 194 PRO A O 1
ATOM 1500 N N . ILE A 1 195 ? 20.931 -7.629 8.788 1.00 37.19 195 ILE A N 1
ATOM 1501 C CA . ILE A 1 195 ? 20.669 -9.060 8.659 1.00 37.19 195 ILE A CA 1
ATOM 1502 C C . ILE A 1 195 ? 21.716 -9.780 9.515 1.00 37.19 195 ILE A C 1
ATOM 1504 O O . ILE A 1 195 ? 22.778 -10.148 9.038 1.00 37.19 195 ILE A O 1
ATOM 1508 N N . HIS A 1 196 ? 21.454 -9.912 10.810 1.00 30.97 196 HIS A N 1
ATOM 1509 C CA . HIS A 1 196 ? 22.053 -10.911 11.680 1.00 30.97 196 HIS A CA 1
ATOM 1510 C C . HIS A 1 196 ? 21.129 -11.122 12.885 1.00 30.97 196 HIS A C 1
ATOM 1512 O O . HIS A 1 196 ? 21.020 -10.279 13.769 1.00 30.97 196 HIS A O 1
ATOM 1518 N N . ARG A 1 197 ? 20.510 -12.310 12.904 1.00 37.25 197 ARG A N 1
ATOM 1519 C CA . ARG A 1 197 ? 19.572 -12.864 13.901 1.00 37.25 197 ARG A CA 1
ATOM 1520 C C . ARG A 1 197 ? 18.124 -12.374 13.845 1.00 37.25 197 ARG A C 1
ATOM 1522 O O . ARG A 1 197 ? 17.621 -11.850 14.828 1.00 37.25 197 ARG A O 1
ATOM 1529 N N . VAL A 1 198 ? 17.399 -12.763 12.800 1.00 30.12 198 VAL A N 1
ATOM 1530 C CA . VAL A 1 198 ? 16.117 -13.460 13.001 1.00 30.12 198 VAL A CA 1
ATOM 1531 C C . VAL A 1 198 ? 16.031 -14.563 11.951 1.00 30.12 198 VAL A C 1
ATOM 1533 O O . VAL A 1 198 ? 16.322 -14.342 10.784 1.00 30.12 198 VAL A O 1
ATOM 1536 N N . HIS A 1 199 ? 15.709 -15.760 12.419 1.00 26.08 199 HIS A N 1
ATOM 1537 C CA . HIS A 1 199 ? 15.517 -16.991 11.666 1.00 26.08 199 HIS A CA 1
ATOM 1538 C C . HIS A 1 199 ? 14.760 -16.767 10.341 1.00 26.08 199 HIS A C 1
ATOM 1540 O O . HIS A 1 199 ? 13.633 -16.276 10.340 1.00 26.08 199 HIS A O 1
ATOM 1546 N N . GLU A 1 200 ? 15.403 -17.150 9.238 1.00 30.64 200 GLU A N 1
ATOM 1547 C CA . GLU A 1 200 ? 14.896 -17.193 7.862 1.00 30.64 200 GLU A CA 1
ATOM 1548 C C . GLU A 1 200 ? 13.561 -17.953 7.750 1.00 30.64 200 GLU A C 1
ATOM 1550 O O . GLU A 1 200 ? 13.437 -19.068 8.272 1.00 30.64 200 GLU A O 1
ATOM 1555 N N . PRO A 1 201 ? 12.567 -17.363 7.058 1.00 28.95 201 PRO A N 1
ATOM 1556 C CA . PRO A 1 201 ? 11.896 -18.084 5.969 1.00 28.95 201 PRO A CA 1
ATOM 1557 C C . PRO A 1 201 ? 11.669 -17.241 4.689 1.00 28.95 201 PRO A C 1
ATOM 1559 O O . PRO A 1 201 ? 10.893 -17.636 3.820 1.00 28.95 201 PRO A O 1
ATOM 1562 N N . TRP A 1 202 ? 12.304 -16.074 4.540 1.00 37.12 202 TRP A N 1
ATOM 1563 C CA . TRP A 1 202 ? 11.923 -15.085 3.513 1.00 37.12 202 TRP A CA 1
ATOM 1564 C C . TRP A 1 202 ? 12.504 -15.319 2.109 1.00 37.12 202 TRP A C 1
ATOM 1566 O O . TRP A 1 202 ? 12.089 -14.643 1.171 1.00 37.12 202 TRP A O 1
ATOM 1576 N N . LEU A 1 203 ? 13.368 -16.321 1.928 1.00 34.50 203 LEU A N 1
ATOM 1577 C CA . LEU A 1 203 ? 13.805 -16.795 0.606 1.00 34.50 203 LEU A CA 1
ATOM 1578 C C . LEU A 1 203 ? 12.862 -17.833 -0.040 1.00 34.50 203 LEU A C 1
ATOM 1580 O O . LEU A 1 203 ? 13.151 -18.315 -1.128 1.00 34.50 203 LEU A O 1
ATOM 1584 N N . ALA A 1 204 ? 11.728 -18.176 0.581 1.00 29.42 204 ALA A N 1
ATOM 1585 C CA . ALA A 1 204 ? 10.829 -19.223 0.075 1.00 29.42 204 ALA A CA 1
ATOM 1586 C C . ALA A 1 204 ? 9.664 -18.733 -0.817 1.00 29.42 204 ALA A C 1
ATOM 1588 O O . ALA A 1 204 ? 8.798 -19.532 -1.167 1.00 29.42 204 ALA A O 1
ATOM 1589 N N . PHE A 1 205 ? 9.599 -17.448 -1.186 1.00 29.16 205 PHE A N 1
ATOM 1590 C CA . PHE A 1 205 ? 8.506 -16.906 -2.016 1.00 29.16 205 PHE A CA 1
ATOM 1591 C C . PHE A 1 205 ? 8.986 -15.949 -3.119 1.00 29.16 205 PHE A C 1
ATOM 1593 O O . PHE A 1 205 ? 8.386 -14.894 -3.336 1.00 29.16 205 PHE A O 1
ATOM 1600 N N . ALA A 1 206 ? 10.049 -16.339 -3.822 1.00 31.78 206 ALA A N 1
ATOM 1601 C CA . ALA A 1 206 ? 10.427 -15.793 -5.124 1.00 31.78 206 ALA A CA 1
ATOM 1602 C C . ALA A 1 206 ? 10.690 -16.943 -6.100 1.00 31.78 206 ALA A C 1
ATOM 1604 O O . ALA A 1 206 ? 11.331 -17.927 -5.668 1.00 31.78 206 ALA A O 1
#

Foldseek 3Di:
DDDLVVQDDPPDDLLSSLLSLLVVLLVLLVVLLVLLVVVLVVCVVVVNPCNVLSVLLSVLSVLLNVLSVLLNVLSVVCVVDDPVCNVVSLVSNLVSLVSNLLSLVVSLVSLVPDDVPDPVSNVVSNVSSVVSNVSSVVSSVSSVVNSVVVVVVVVVVVPPDDDDDDDDDDDDDDPDVVVVVVVVVVVVPVSDDDPDDDDDDVVPPD